Protein AF-A0A6A2ZAG0-F1 (afdb_monomer_lite)

Foldseek 3Di:
DPPPVVVVVVVVVVVVVVVVVPPPPPVVVVVVVVVVVVVVVVVVVVVVVVVVVPPPDDDDPPVPPQDWDWDAALQARDIDIDRPVVQVVCCVQQVNGGHDPVLVVQLVVQCVVPDSVCSPVSNVVSSVVNVVCVVACVVPVPVNVVVVVVVVVVVVVVVVVVVCVVVVPDPDPDDDPDPDDDPPPDDDD

Secondary structure (DSSP, 8-state):
--SSSSSTTTHHHHHHHHHHS-----HHHHHHHHHHHHHHHHHHHHHHHHHHTTTT-----------EEEEE-TTT--EEEEEHHHHHHHHHHTTT----HHHHHHHHHHTTTS-GGGHHHHHHHHHHHHHHHIIIIIT-HHHHHHHHHHHHHHHHHHHHHHHHTT--S--------------------

Radius of gyration: 33.91 Å; chains: 1; bounding box: 85×48×89 Å

pLDDT: mean 77.3, std 20.2, range [37.62, 98.06]

Structure (mmCIF, N/CA/C/O backbone):
data_AF-A0A6A2ZAG0-F1
#
_entry.id   AF-A0A6A2ZAG0-F1
#
loop_
_atom_site.group_PDB
_atom_site.id
_atom_site.type_symbol
_atom_site.label_atom_id
_atom_site.label_alt_id
_atom_site.label_comp_id
_atom_site.label_asym_id
_atom_site.label_entity_id
_atom_site.label_seq_id
_atom_site.pdbx_PDB_ins_code
_atom_site.Cartn_x
_atom_site.Cartn_y
_atom_site.Cartn_z
_atom_site.occupancy
_atom_site.B_iso_or_equiv
_atom_site.auth_seq_id
_atom_site.auth_comp_id
_atom_site.auth_asym_id
_atom_site.auth_atom_id
_atom_site.pdbx_PDB_model_num
ATOM 1 N N . MET A 1 1 ? -66.196 8.139 -6.241 1.00 48.41 1 MET A N 1
ATOM 2 C CA . MET A 1 1 ? -65.329 9.344 -6.284 1.00 48.41 1 MET A CA 1
ATOM 3 C C . MET A 1 1 ? -64.198 9.270 -5.245 1.00 48.41 1 MET A C 1
ATOM 5 O O . MET A 1 1 ? -64.143 10.090 -4.341 1.00 48.41 1 MET A O 1
ATOM 9 N N . LYS A 1 2 ? -63.284 8.291 -5.351 1.00 43.84 2 LYS A N 1
ATOM 10 C CA . LYS A 1 2 ? -62.068 8.217 -4.504 1.00 43.84 2 LYS A CA 1
ATOM 11 C C . LYS A 1 2 ? -60.781 7.877 -5.278 1.00 43.84 2 LYS A C 1
ATOM 13 O O . LYS A 1 2 ? -59.758 7.624 -4.662 1.00 43.84 2 LYS A O 1
ATOM 18 N N . CYS A 1 3 ? -60.797 7.945 -6.612 1.00 38.25 3 CYS A N 1
ATOM 19 C CA . CYS A 1 3 ? -59.591 7.746 -7.432 1.00 38.25 3 CYS A CA 1
ATOM 20 C C . CYS A 1 3 ? -59.000 9.041 -8.009 1.00 38.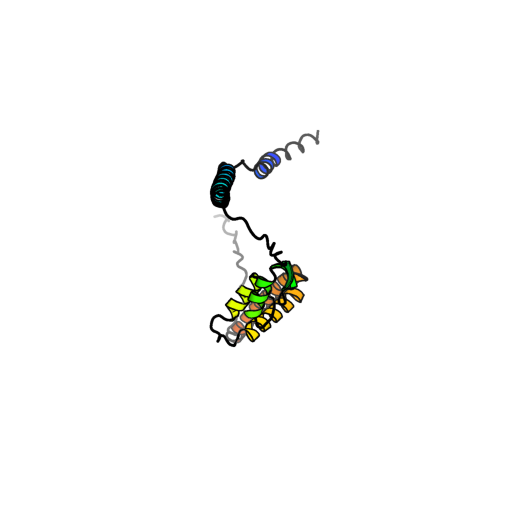25 3 CYS A C 1
ATOM 22 O O . CYS A 1 3 ? -57.896 9.004 -8.534 1.00 38.25 3 CYS A O 1
ATOM 24 N N . LEU A 1 4 ? -59.671 10.194 -7.874 1.00 37.69 4 LEU A N 1
ATOM 25 C CA . LEU A 1 4 ? -59.183 11.447 -8.472 1.00 37.69 4 LEU A CA 1
ATOM 26 C C . LEU A 1 4 ? -58.317 12.317 -7.543 1.00 37.69 4 LEU A C 1
ATOM 28 O O . LEU A 1 4 ? -57.728 13.285 -8.006 1.00 37.69 4 LEU A O 1
ATOM 32 N N . LEU A 1 5 ? -58.191 11.976 -6.254 1.00 45.25 5 LEU A N 1
ATOM 33 C CA . LEU A 1 5 ? -57.341 12.724 -5.310 1.00 45.25 5 LEU A CA 1
ATOM 34 C C . LEU A 1 5 ? -55.962 12.091 -5.068 1.00 45.25 5 LEU A C 1
ATOM 36 O O . LEU A 1 5 ? -55.081 12.760 -4.541 1.00 45.25 5 LEU A O 1
ATOM 40 N N . LEU A 1 6 ? -55.727 10.853 -5.513 1.00 45.28 6 LEU A N 1
ATOM 41 C CA . LEU A 1 6 ? -54.399 10.225 -5.437 1.00 45.28 6 LEU A CA 1
ATOM 42 C C . LEU A 1 6 ? -53.511 10.528 -6.652 1.00 45.28 6 LEU A C 1
ATOM 44 O O . LEU A 1 6 ? -52.295 10.400 -6.562 1.00 45.28 6 LEU A O 1
ATOM 48 N N . MET A 1 7 ? -54.081 11.006 -7.763 1.00 42.75 7 MET A N 1
ATOM 49 C CA . MET A 1 7 ? -53.290 11.379 -8.946 1.00 42.75 7 MET A CA 1
ATOM 50 C C . MET A 1 7 ? -52.721 12.808 -8.873 1.00 42.75 7 MET A C 1
ATOM 52 O O . MET A 1 7 ? -51.767 13.118 -9.580 1.00 42.75 7 MET A O 1
ATOM 56 N N . ASN A 1 8 ? -53.228 13.657 -7.969 1.00 44.69 8 ASN A N 1
ATOM 57 C CA . ASN A 1 8 ? -52.740 15.033 -7.794 1.00 44.69 8 ASN A CA 1
ATOM 58 C C . ASN A 1 8 ? -51.630 15.183 -6.737 1.00 44.69 8 ASN A C 1
ATOM 60 O O . ASN A 1 8 ? -50.991 16.229 -6.683 1.00 44.69 8 ASN A O 1
ATOM 64 N N . ALA A 1 9 ? -51.337 14.146 -5.942 1.00 48.69 9 ALA A N 1
ATOM 65 C CA . ALA A 1 9 ? -50.222 14.161 -4.985 1.00 48.69 9 ALA A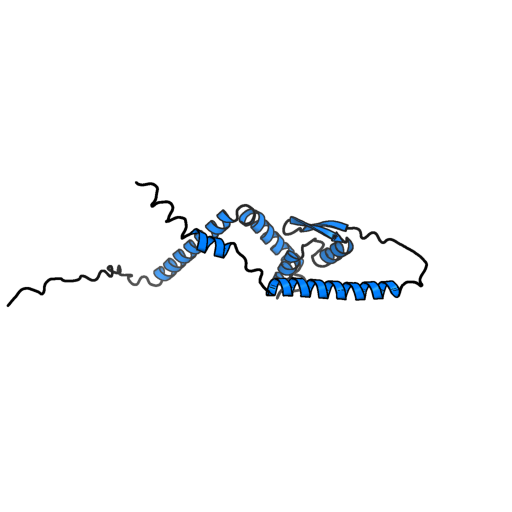 CA 1
ATOM 66 C C . ALA A 1 9 ? -48.900 13.627 -5.574 1.00 48.69 9 ALA A C 1
ATOM 68 O O . ALA A 1 9 ? -47.828 13.923 -5.056 1.00 48.69 9 ALA A O 1
ATOM 69 N N . ILE A 1 10 ? -48.951 12.887 -6.688 1.00 51.28 10 ILE A N 1
ATOM 70 C CA . ILE A 1 10 ? -47.751 12.362 -7.368 1.00 51.28 10 ILE A CA 1
ATOM 71 C C . ILE A 1 10 ? -47.142 13.422 -8.306 1.00 51.28 10 ILE A C 1
ATOM 73 O O . ILE A 1 10 ? -45.930 13.456 -8.521 1.00 51.28 10 ILE A O 1
ATOM 77 N N . ASN A 1 11 ? -47.958 14.353 -8.810 1.00 48.47 11 ASN A N 1
ATOM 78 C CA . ASN A 1 11 ? -47.533 15.313 -9.833 1.00 48.47 11 ASN A CA 1
ATOM 79 C C . ASN A 1 11 ? -46.799 16.556 -9.280 1.00 48.47 11 ASN A C 1
ATOM 81 O O . ASN A 1 11 ? -46.170 17.294 -10.033 1.00 48.47 11 ASN A O 1
ATOM 85 N N . ILE A 1 12 ? -46.815 16.776 -7.959 1.00 52.69 12 ILE A N 1
ATOM 86 C CA . ILE A 1 12 ? -46.010 17.831 -7.312 1.00 52.69 12 ILE A CA 1
ATOM 87 C C . ILE A 1 12 ? -44.589 17.329 -6.994 1.00 52.69 12 ILE A C 1
ATOM 89 O O . ILE A 1 12 ? -43.642 18.110 -7.027 1.00 52.69 12 ILE A O 1
ATOM 93 N N . GLY A 1 13 ? -44.403 16.022 -6.779 1.00 50.41 13 GLY A N 1
ATOM 94 C CA . GLY A 1 13 ? -43.083 15.430 -6.526 1.00 50.41 13 GLY A CA 1
ATOM 95 C C . GLY A 1 13 ? -42.232 15.243 -7.785 1.00 50.41 13 GLY A C 1
ATOM 96 O O . GLY A 1 13 ? -41.009 15.349 -7.724 1.00 50.41 13 GLY A O 1
ATOM 97 N N . PHE A 1 14 ? -42.855 15.020 -8.946 1.00 50.53 14 PHE A N 1
ATOM 98 C CA . PHE A 1 14 ? -42.112 14.767 -10.185 1.00 50.53 14 PHE A CA 1
ATOM 99 C C . PHE A 1 14 ? -41.486 16.019 -10.795 1.00 50.53 14 PHE A C 1
ATOM 101 O O . PHE A 1 14 ? -40.439 15.917 -11.424 1.00 50.53 14 PHE A O 1
ATOM 108 N N . LYS A 1 15 ? -42.050 17.213 -10.577 1.00 48.75 15 LYS A N 1
ATOM 109 C CA . LYS A 1 15 ? -41.441 18.451 -11.088 1.00 48.75 15 LYS A CA 1
ATOM 110 C C . LYS A 1 15 ? -40.157 18.811 -10.331 1.00 48.75 15 LYS A C 1
ATOM 112 O O . LYS A 1 15 ? -39.214 19.315 -10.934 1.00 48.75 15 LYS A O 1
ATOM 117 N N . THR A 1 16 ? -40.087 18.467 -9.045 1.00 50.28 16 THR A N 1
ATOM 118 C CA . THR A 1 16 ? -38.874 18.619 -8.229 1.00 50.28 16 THR A CA 1
ATOM 119 C C . THR A 1 16 ? -37.874 17.490 -8.492 1.00 50.28 16 THR A C 1
ATOM 121 O O . THR A 1 16 ? -36.677 17.749 -8.510 1.00 50.28 16 THR A O 1
ATOM 124 N N . LEU A 1 17 ? -38.329 16.264 -8.788 1.00 47.25 17 LEU A N 1
ATOM 125 C CA . LEU A 1 17 ? -37.437 15.141 -9.116 1.00 47.25 17 LEU A CA 1
ATOM 126 C C . LEU A 1 17 ? -36.867 15.218 -10.547 1.00 47.25 17 LEU A C 1
ATOM 128 O O . LEU A 1 17 ? -35.698 14.908 -10.753 1.00 47.25 17 LEU A O 1
ATOM 132 N N . ILE A 1 18 ? -37.633 15.712 -11.526 1.00 44.50 18 ILE A N 1
ATOM 133 C CA . ILE A 1 18 ? -37.134 15.983 -12.888 1.00 44.50 18 ILE A CA 1
ATOM 134 C C . ILE A 1 18 ? -36.138 17.157 -12.890 1.00 44.50 18 ILE A C 1
ATOM 136 O O . ILE A 1 18 ? -35.266 17.206 -13.753 1.00 44.50 18 ILE A O 1
ATOM 140 N N . CYS A 1 19 ? -36.185 18.050 -11.892 1.00 42.25 19 CYS A N 1
ATOM 141 C CA . CYS A 1 19 ? -35.165 19.087 -11.703 1.00 42.25 19 CYS A CA 1
ATOM 142 C C . CYS A 1 19 ? -33.811 18.510 -11.234 1.00 42.25 19 CYS A C 1
ATOM 144 O O . CYS A 1 19 ? -32.768 19.075 -11.541 1.00 42.25 19 CYS A O 1
ATOM 146 N N . VAL A 1 20 ? -33.796 17.352 -10.558 1.00 44.78 20 VAL A N 1
ATOM 147 C CA . VAL A 1 20 ? -32.548 16.677 -10.137 1.00 44.78 20 VAL A CA 1
ATOM 148 C C . VAL A 1 20 ? -31.985 15.766 -11.241 1.00 44.78 20 VAL A C 1
ATOM 150 O O . VAL A 1 20 ? -30.795 15.469 -11.244 1.00 44.78 20 VAL A O 1
ATOM 153 N N . ILE A 1 21 ? -32.807 15.368 -12.222 1.00 47.12 21 ILE A N 1
ATOM 154 C CA . ILE A 1 21 ? -32.398 14.541 -13.380 1.00 47.12 21 ILE A CA 1
ATOM 155 C C . ILE A 1 21 ? -32.526 15.313 -14.707 1.00 47.12 21 ILE A C 1
ATOM 157 O O . ILE A 1 21 ? -32.640 14.739 -15.784 1.00 47.12 21 ILE A O 1
ATOM 161 N N . SER A 1 22 ? -32.472 16.640 -14.648 1.00 46.62 22 SER A N 1
ATOM 162 C CA . SER A 1 22 ? -32.106 17.469 -15.792 1.00 46.62 22 SER A CA 1
ATOM 163 C C . SER A 1 22 ? -30.845 18.207 -15.394 1.00 46.62 22 SER A C 1
ATOM 165 O O . SER A 1 22 ? -30.910 19.335 -14.918 1.00 46.62 22 SER A O 1
ATOM 167 N N . TYR A 1 23 ? -29.692 17.547 -15.556 1.00 42.53 23 TYR A N 1
ATOM 168 C CA . TYR A 1 23 ? -28.416 18.255 -15.604 1.00 42.53 23 TYR A CA 1
ATOM 169 C C . TYR A 1 23 ? -28.595 19.396 -16.612 1.00 42.53 23 TYR A C 1
ATOM 171 O O . TYR A 1 23 ? -28.803 19.111 -17.799 1.00 42.53 23 TYR A O 1
ATOM 179 N N . PRO A 1 24 ? -28.551 20.678 -16.205 1.00 49.78 24 PRO A N 1
ATOM 180 C CA . PRO A 1 24 ? -28.378 21.719 -17.194 1.00 49.78 24 PRO A CA 1
ATOM 181 C C . PRO A 1 24 ? -27.054 21.373 -17.865 1.00 49.78 24 PRO A C 1
ATOM 183 O O . PRO A 1 24 ? -26.062 21.163 -17.167 1.00 49.78 24 PRO A O 1
ATOM 186 N N . GLN A 1 25 ? -27.032 21.225 -19.193 1.00 56.97 25 GLN A N 1
ATOM 187 C CA . GLN A 1 25 ? -25.767 21.129 -19.914 1.00 56.97 25 GLN A CA 1
ATOM 188 C C . GLN A 1 25 ? -24.998 22.413 -19.624 1.00 56.97 25 GLN A C 1
ATOM 190 O O . GLN A 1 25 ? -25.209 23.446 -20.268 1.00 56.97 25 GLN A O 1
ATOM 195 N N . ASN A 1 26 ? -24.178 22.348 -18.577 1.00 60.56 26 ASN A N 1
ATOM 196 C CA . ASN A 1 26 ? -23.517 23.496 -18.018 1.00 60.56 26 ASN A CA 1
ATOM 197 C C . ASN A 1 26 ? -22.580 24.011 -19.109 1.00 60.56 26 ASN A C 1
ATOM 199 O O . ASN A 1 26 ? -21.851 23.243 -19.745 1.00 60.56 26 ASN A O 1
ATOM 203 N N . ASN A 1 27 ? -22.638 25.312 -19.373 1.00 63.50 27 ASN A N 1
ATOM 204 C CA . ASN A 1 27 ? -21.766 25.957 -20.344 1.00 63.50 27 ASN A CA 1
ATOM 205 C C . ASN A 1 27 ? -20.286 25.655 -20.028 1.00 63.50 27 ASN A C 1
ATOM 207 O O . ASN A 1 27 ? -19.466 25.544 -20.939 1.00 63.50 27 ASN A O 1
ATOM 211 N N . ASP A 1 28 ? -19.982 25.405 -18.753 1.00 70.81 28 ASP A N 1
ATOM 212 C CA . ASP A 1 28 ? -18.674 24.979 -18.262 1.00 70.81 28 ASP A CA 1
ATOM 213 C C . ASP A 1 28 ? -18.245 23.597 -18.776 1.00 70.81 28 ASP A C 1
ATOM 215 O O . ASP A 1 28 ? -17.086 23.430 -19.136 1.00 70.81 28 ASP A O 1
ATOM 219 N N . GLU A 1 29 ? -19.149 22.622 -18.935 1.00 71.75 29 GLU A N 1
ATOM 220 C CA . GLU A 1 29 ? -18.785 21.329 -19.536 1.00 71.75 29 GLU A CA 1
ATOM 221 C C . GLU A 1 29 ? -18.470 21.452 -21.027 1.00 71.75 29 GLU A C 1
ATOM 223 O O . GLU A 1 29 ? -17.568 20.789 -21.539 1.00 71.75 29 GLU A O 1
ATOM 228 N N . ARG A 1 30 ? -19.216 22.296 -21.754 1.00 72.56 30 ARG A N 1
ATOM 229 C CA . ARG A 1 30 ? -18.915 22.576 -23.168 1.00 72.56 30 ARG A CA 1
ATOM 230 C C . ARG A 1 30 ? -17.588 23.309 -23.310 1.00 72.56 30 ARG A C 1
ATOM 232 O O . ARG A 1 30 ? -16.824 22.992 -24.218 1.00 72.56 30 ARG A O 1
ATOM 239 N N . ARG A 1 31 ? -17.296 24.240 -22.399 1.00 79.50 31 ARG A N 1
ATOM 240 C CA . ARG A 1 31 ? -15.998 24.914 -22.310 1.00 79.50 31 ARG A CA 1
ATOM 241 C C . ARG A 1 31 ? -14.876 23.929 -22.010 1.00 79.50 31 ARG A C 1
ATOM 243 O O . ARG A 1 31 ? -13.884 23.950 -22.723 1.00 79.50 31 ARG A O 1
ATOM 250 N N . LEU A 1 32 ? -15.058 23.023 -21.051 1.00 83.88 32 LEU A N 1
ATOM 251 C CA . LEU A 1 32 ? -14.088 21.973 -20.734 1.00 83.88 32 LEU A CA 1
ATOM 252 C C . LEU A 1 32 ? -13.850 21.046 -21.930 1.00 83.88 32 LEU A C 1
ATOM 254 O O . LEU A 1 32 ? -12.704 20.852 -22.319 1.00 83.88 32 LEU A O 1
ATOM 258 N N . ARG A 1 33 ? -14.909 20.546 -22.583 1.00 82.31 33 ARG A N 1
ATOM 259 C CA . ARG A 1 33 ? -14.785 19.728 -23.805 1.00 82.31 33 ARG A CA 1
ATOM 260 C C . ARG A 1 33 ? -14.035 20.465 -24.918 1.00 82.31 33 ARG A C 1
ATOM 262 O O . ARG A 1 33 ? -13.202 19.863 -25.591 1.00 82.31 33 ARG A O 1
ATOM 269 N N . LYS A 1 34 ? -14.294 21.765 -25.085 1.00 87.56 34 LYS A N 1
ATOM 270 C CA . LYS A 1 34 ? -13.603 22.604 -26.070 1.00 87.56 34 LYS A CA 1
ATOM 271 C C . LYS A 1 34 ? -12.124 22.793 -25.728 1.00 87.56 34 LYS A C 1
ATOM 273 O O . LYS A 1 34 ? -11.290 22.552 -26.587 1.00 87.56 34 LYS A O 1
ATOM 278 N N . VAL A 1 35 ? -11.800 23.129 -24.479 1.00 92.06 35 VAL A N 1
ATOM 279 C CA . VAL A 1 35 ? -10.411 23.277 -24.009 1.00 92.06 35 VAL A CA 1
ATOM 280 C C . VAL A 1 35 ? -9.638 21.970 -24.170 1.00 92.06 35 VAL A C 1
ATOM 282 O O . VAL A 1 35 ? -8.527 21.984 -24.686 1.00 92.06 35 VAL A O 1
ATOM 285 N N . VAL A 1 36 ? -10.237 20.832 -23.808 1.00 88.81 36 VAL A N 1
ATOM 286 C CA . VAL A 1 36 ? -9.623 19.512 -24.011 1.00 88.81 36 VAL A CA 1
ATOM 287 C C . VAL A 1 36 ? -9.353 19.273 -25.498 1.00 88.81 36 VAL A C 1
ATOM 289 O O . VAL A 1 36 ? -8.236 18.922 -25.861 1.00 88.81 36 VAL A O 1
ATOM 292 N N . SER A 1 37 ? -10.331 19.524 -26.374 1.00 94.31 37 SER A N 1
ATOM 293 C CA . SER A 1 37 ? -10.149 19.375 -27.824 1.00 94.31 37 SER A CA 1
ATOM 294 C C . SER A 1 37 ? -9.065 20.302 -28.394 1.00 94.31 37 SER A C 1
ATOM 296 O O . SER A 1 37 ? -8.292 19.884 -29.256 1.00 94.31 37 SER A O 1
ATOM 298 N N . ASP A 1 38 ? -8.976 21.540 -27.904 1.00 92.56 38 ASP A N 1
ATOM 299 C CA . ASP A 1 38 ? -7.976 22.522 -28.327 1.00 92.56 38 ASP A CA 1
ATOM 300 C C . ASP A 1 38 ? -6.561 22.107 -27.897 1.00 92.56 38 ASP A C 1
ATOM 302 O O . ASP A 1 38 ? -5.644 22.148 -28.716 1.00 92.56 38 ASP A O 1
ATOM 306 N N . VAL A 1 39 ? -6.399 21.613 -26.664 1.00 94.69 39 VAL A N 1
ATOM 307 C CA . VAL A 1 39 ? -5.124 21.080 -26.157 1.00 94.69 39 VAL A CA 1
ATOM 308 C C . VAL A 1 39 ? -4.698 19.836 -26.937 1.00 94.69 39 VAL A C 1
ATOM 310 O O . VAL A 1 39 ? -3.553 19.759 -27.373 1.00 94.69 39 VAL A O 1
ATOM 313 N N . TYR A 1 40 ? -5.611 18.891 -27.183 1.00 92.88 40 TYR A N 1
ATOM 314 C CA . TYR A 1 40 ? -5.309 17.692 -27.976 1.00 92.88 40 TYR A CA 1
ATOM 315 C C . TYR A 1 40 ? -4.867 18.035 -29.402 1.00 92.88 40 TYR A C 1
ATOM 317 O O . TYR A 1 40 ? -3.917 17.447 -29.915 1.00 92.88 40 TYR A O 1
ATOM 325 N N . ARG A 1 41 ? -5.530 19.007 -30.038 1.00 93.31 41 ARG A N 1
ATOM 326 C CA . ARG A 1 41 ? -5.167 19.462 -31.383 1.00 93.31 41 ARG A CA 1
ATOM 327 C C . ARG A 1 41 ? -3.801 20.141 -31.407 1.00 93.31 41 ARG A C 1
ATOM 329 O O . ARG A 1 41 ? -3.059 19.953 -32.363 1.00 93.31 41 ARG A O 1
ATOM 336 N N . GLU A 1 42 ? -3.469 20.915 -30.380 1.00 90.06 42 GLU A N 1
ATOM 337 C CA . GLU A 1 42 ? -2.162 21.567 -30.282 1.00 90.06 42 GLU A CA 1
ATOM 338 C C . GLU A 1 42 ? -1.037 20.550 -30.049 1.00 90.06 42 GLU A C 1
ATOM 340 O O . GLU A 1 42 ? -0.016 20.600 -30.727 1.00 90.06 42 GLU A O 1
ATOM 345 N N . ILE A 1 43 ? -1.265 19.556 -29.183 1.00 91.06 43 ILE A N 1
ATOM 346 C CA . ILE A 1 43 ? -0.351 18.420 -28.988 1.00 91.06 43 ILE A CA 1
ATOM 347 C C . ILE A 1 43 ? -0.122 17.671 -30.309 1.00 91.06 43 ILE A C 1
ATOM 349 O O . ILE A 1 43 ? 1.023 17.376 -30.647 1.00 91.06 43 ILE A O 1
ATOM 353 N N . GLY A 1 44 ? -1.184 17.425 -31.087 1.00 89.62 44 GLY A N 1
ATOM 354 C CA . GLY A 1 44 ? -1.087 16.793 -32.407 1.00 89.62 44 GLY A CA 1
ATOM 355 C C . GLY A 1 44 ? -0.147 17.537 -33.360 1.00 89.62 44 GLY A C 1
ATOM 356 O O . GLY A 1 44 ? 0.716 16.916 -33.970 1.00 89.62 44 GLY A O 1
ATOM 357 N N . LYS A 1 45 ? -0.210 18.875 -33.406 1.00 87.00 45 LYS A N 1
ATOM 358 C CA . LYS A 1 45 ? 0.685 19.685 -34.255 1.00 87.00 45 LYS A CA 1
ATOM 359 C C . LYS A 1 45 ? 2.157 19.545 -33.874 1.00 87.00 45 LYS A C 1
ATOM 361 O O . LYS A 1 45 ? 3.009 19.510 -34.761 1.00 87.00 45 LYS A O 1
ATOM 366 N N . TYR A 1 46 ? 2.472 19.480 -32.578 1.00 80.56 46 TYR A N 1
ATOM 367 C CA . TYR A 1 46 ? 3.852 19.272 -32.129 1.00 80.56 46 TYR A CA 1
ATOM 368 C C . TYR A 1 46 ? 4.376 17.893 -32.544 1.00 80.56 46 TYR A C 1
ATOM 370 O O . TYR A 1 46 ? 5.527 17.781 -32.964 1.00 80.56 46 TYR A O 1
ATOM 378 N N . ILE A 1 47 ? 3.524 16.867 -32.487 1.00 82.62 47 ILE A N 1
ATOM 379 C CA . ILE A 1 47 ? 3.857 15.506 -32.923 1.00 82.62 47 ILE A CA 1
ATOM 380 C C . ILE A 1 47 ? 4.062 15.461 -34.446 1.00 82.62 47 ILE A C 1
ATOM 382 O O . ILE A 1 47 ? 5.080 14.949 -34.908 1.00 82.62 47 ILE A O 1
ATOM 386 N N . ASP A 1 48 ? 3.168 16.072 -35.224 1.00 76.94 48 ASP A N 1
ATOM 387 C CA . ASP A 1 48 ? 3.269 16.125 -36.689 1.00 76.94 48 ASP A CA 1
ATOM 388 C C . ASP A 1 48 ? 4.521 16.891 -37.158 1.00 76.94 48 ASP A C 1
ATOM 390 O O . ASP A 1 48 ? 5.191 16.488 -38.110 1.00 76.94 48 ASP A O 1
ATOM 394 N N . THR A 1 49 ? 4.891 17.965 -36.450 1.00 74.50 49 THR A N 1
ATOM 395 C CA . THR A 1 49 ? 6.114 18.746 -36.724 1.00 74.50 49 THR A CA 1
ATOM 396 C C . THR A 1 49 ? 7.382 17.946 -36.400 1.00 74.50 49 THR A C 1
ATOM 398 O O . THR A 1 49 ? 8.369 18.003 -37.141 1.00 74.50 49 THR A O 1
ATOM 401 N N . ALA A 1 50 ? 7.360 17.154 -35.323 1.00 70.69 50 ALA A N 1
ATOM 402 C CA . ALA A 1 50 ? 8.456 16.248 -34.983 1.00 70.69 50 ALA A CA 1
ATOM 403 C C . ALA A 1 50 ? 8.621 15.123 -36.026 1.00 70.69 50 ALA A C 1
ATOM 405 O O . ALA A 1 50 ? 9.750 14.752 -36.345 1.00 70.69 50 ALA A O 1
ATOM 406 N N . LEU A 1 51 ? 7.521 14.639 -36.616 1.00 63.97 51 LEU A N 1
ATOM 407 C CA . LEU A 1 51 ? 7.521 13.603 -37.660 1.00 63.97 51 LEU A CA 1
ATOM 408 C C . LEU A 1 51 ? 7.941 14.116 -39.048 1.00 63.97 51 LEU A C 1
ATOM 410 O O . LEU A 1 51 ? 8.503 13.364 -39.838 1.00 63.97 51 LEU A O 1
ATOM 414 N N . GLN A 1 52 ? 7.727 15.395 -39.366 1.00 61.19 52 GLN A N 1
ATOM 415 C CA . GLN A 1 52 ? 8.233 15.986 -40.617 1.00 61.19 52 GLN A CA 1
ATOM 416 C C . GLN A 1 52 ? 9.739 16.287 -40.571 1.00 61.19 52 GLN A C 1
ATOM 418 O O . GLN A 1 52 ? 10.374 16.419 -41.616 1.00 61.19 52 GLN A O 1
ATOM 423 N N . SER A 1 53 ? 10.332 16.329 -39.376 1.00 58.16 53 SER A N 1
ATOM 424 C CA . SER A 1 53 ? 11.768 16.570 -39.183 1.00 58.16 53 SER A CA 1
ATOM 425 C C . SER A 1 53 ? 12.635 15.308 -39.358 1.00 58.16 53 SER A C 1
ATOM 427 O O . SER A 1 53 ? 13.859 15.410 -39.348 1.00 58.16 53 SER A O 1
ATOM 429 N N . SER A 1 54 ? 12.034 14.122 -39.535 1.00 58.25 54 SER A N 1
ATOM 430 C CA . SER A 1 54 ? 12.729 12.822 -39.580 1.00 58.25 54 SER A CA 1
ATOM 431 C C . SER A 1 54 ? 12.807 12.155 -40.966 1.00 58.25 54 SER A C 1
ATOM 433 O O . SER A 1 54 ? 13.259 11.017 -41.067 1.00 58.25 54 SER A O 1
ATOM 435 N N . SER A 1 55 ? 12.459 12.838 -42.067 1.00 56.84 55 SER A N 1
ATOM 436 C CA . SER A 1 55 ? 12.543 12.268 -43.436 1.00 56.84 55 SER A CA 1
ATOM 437 C C . SER A 1 55 ? 13.961 12.112 -44.023 1.00 56.84 55 SER A C 1
ATOM 439 O O . SER A 1 55 ? 14.101 11.856 -45.216 1.00 56.84 55 SER A O 1
ATOM 441 N N . SER A 1 56 ? 15.019 12.187 -43.210 1.00 53.53 56 SER A N 1
ATOM 442 C CA . SER A 1 56 ? 16.397 11.950 -43.666 1.00 53.53 56 SER A CA 1
ATOM 443 C C . SER A 1 56 ? 17.238 11.172 -42.653 1.00 53.53 56 SER A C 1
ATOM 445 O O . SER A 1 56 ? 18.318 11.619 -42.292 1.00 53.53 56 SER A O 1
ATOM 447 N N . THR A 1 57 ? 16.795 9.989 -42.232 1.00 37.62 57 THR A N 1
ATOM 448 C CA . THR A 1 57 ? 17.715 8.936 -41.765 1.00 37.62 57 THR A CA 1
ATOM 449 C C . THR A 1 57 ? 17.140 7.566 -42.088 1.00 37.62 57 THR A C 1
ATOM 451 O O . THR A 1 57 ? 16.239 7.067 -41.423 1.00 37.62 57 THR A O 1
ATOM 454 N N . SER A 1 58 ? 17.687 6.973 -43.148 1.00 57.91 58 SER A N 1
ATOM 455 C CA . SER A 1 58 ? 17.691 5.530 -43.358 1.00 57.91 58 SER A CA 1
ATOM 456 C C . SER A 1 58 ? 18.570 4.858 -42.294 1.00 57.91 58 SER A C 1
ATOM 458 O O . SER A 1 58 ? 19.512 5.473 -41.803 1.00 57.91 58 SER A O 1
ATOM 460 N N . THR A 1 59 ? 18.277 3.580 -42.055 1.00 43.38 59 THR A N 1
ATOM 461 C CA . THR A 1 59 ? 19.001 2.548 -41.294 1.00 43.38 59 THR A CA 1
ATOM 462 C C . THR A 1 59 ? 18.623 2.311 -39.824 1.00 43.38 59 THR A C 1
ATOM 464 O O . THR A 1 59 ? 19.028 3.035 -38.923 1.00 43.38 59 THR A O 1
ATOM 467 N N . VAL A 1 60 ? 17.983 1.142 -39.674 1.00 43.66 60 VAL A N 1
ATOM 468 C CA . VAL A 1 60 ? 17.867 0.211 -38.538 1.00 43.66 60 VAL A CA 1
ATOM 469 C C . VAL A 1 60 ? 16.693 0.430 -37.582 1.00 43.66 60 VAL A C 1
ATOM 471 O O . VAL A 1 60 ? 16.797 1.041 -36.526 1.00 43.66 60 VAL A O 1
ATOM 474 N N . LEU A 1 61 ? 15.567 -0.173 -37.971 1.00 54.22 61 LEU A N 1
ATOM 475 C CA . LEU A 1 61 ? 14.536 -0.649 -37.059 1.00 54.22 61 LEU A CA 1
ATOM 476 C C . LEU A 1 61 ? 15.121 -1.826 -36.259 1.00 54.22 61 LEU A C 1
ATOM 478 O O . LEU A 1 61 ? 15.038 -2.970 -36.694 1.00 54.22 61 LEU A O 1
ATOM 482 N N . GLU A 1 62 ? 15.746 -1.544 -35.119 1.00 53.28 62 GLU A N 1
ATOM 483 C CA . GLU A 1 62 ? 15.619 -2.447 -33.974 1.00 53.28 62 GLU A CA 1
ATOM 484 C C . GLU A 1 62 ? 14.314 -2.006 -33.306 1.00 53.28 62 GLU A C 1
ATOM 486 O O . GLU A 1 62 ? 14.244 -0.969 -32.642 1.00 53.28 62 GLU A O 1
ATOM 491 N N . GLU A 1 63 ? 13.233 -2.725 -33.592 1.00 51.59 63 GLU A N 1
ATOM 492 C CA . GLU A 1 63 ? 12.039 -2.673 -32.761 1.00 51.59 63 GLU A CA 1
ATOM 493 C C . GLU A 1 63 ? 12.455 -3.224 -31.393 1.00 51.59 63 GLU A C 1
ATOM 495 O O . GLU A 1 63 ? 12.410 -4.430 -31.165 1.00 51.59 63 GLU A O 1
ATOM 500 N N . ASP A 1 64 ? 12.924 -2.354 -30.494 1.00 60.38 64 ASP A N 1
ATOM 501 C CA . ASP A 1 64 ? 13.026 -2.680 -29.074 1.00 60.38 64 ASP A CA 1
ATOM 502 C C . ASP A 1 64 ? 11.591 -2.923 -28.589 1.00 60.38 64 ASP A C 1
ATOM 504 O O . ASP A 1 64 ? 10.867 -2.011 -28.176 1.00 60.38 64 ASP A O 1
ATOM 508 N N . GLU A 1 65 ? 11.139 -4.167 -28.728 1.00 70.19 65 GLU A N 1
ATOM 509 C CA . GLU A 1 65 ? 9.899 -4.663 -28.164 1.00 70.19 65 GLU A CA 1
ATOM 510 C C . GLU A 1 65 ? 9.957 -4.365 -26.662 1.00 70.19 65 GLU A C 1
ATOM 512 O O . GLU A 1 65 ? 10.704 -4.991 -25.907 1.00 70.19 65 GLU A O 1
ATOM 517 N N . VAL A 1 66 ? 9.224 -3.338 -26.218 1.00 80.25 66 VAL A N 1
ATOM 518 C CA . VAL A 1 66 ? 9.170 -2.968 -24.804 1.00 80.25 66 VAL A CA 1
ATOM 519 C C . VAL A 1 66 ? 8.550 -4.145 -24.065 1.00 80.25 66 VAL A C 1
ATOM 521 O O . VAL A 1 66 ? 7.333 -4.316 -24.054 1.00 80.25 66 VAL A O 1
ATOM 524 N N . VAL A 1 67 ? 9.399 -4.978 -23.462 1.00 87.75 67 VAL A N 1
ATOM 525 C CA . VAL A 1 67 ? 8.968 -6.180 -22.750 1.00 87.75 67 VAL A CA 1
ATOM 526 C C . VAL A 1 67 ? 8.167 -5.754 -21.525 1.00 87.75 67 VAL A C 1
ATOM 528 O O . VAL A 1 67 ? 8.719 -5.373 -20.485 1.00 87.75 67 VAL A O 1
ATOM 531 N N . VAL A 1 68 ? 6.847 -5.824 -21.654 1.00 93.31 68 VAL A N 1
ATOM 532 C CA . VAL A 1 68 ? 5.905 -5.605 -20.561 1.00 93.31 68 VAL A CA 1
ATOM 533 C C . VAL A 1 68 ? 5.779 -6.898 -19.759 1.00 93.31 68 VAL A C 1
ATOM 535 O O . VAL A 1 68 ? 5.647 -7.988 -20.315 1.00 93.31 68 VAL A O 1
ATOM 538 N N . LYS A 1 69 ? 5.837 -6.788 -18.432 1.00 92.94 69 LYS A N 1
ATOM 539 C CA . LYS A 1 69 ? 5.651 -7.907 -17.507 1.00 92.94 69 LYS A CA 1
ATOM 540 C C . LYS A 1 69 ? 4.574 -7.556 -16.493 1.00 92.94 69 LYS A C 1
ATOM 542 O O . LYS A 1 69 ? 4.557 -6.449 -15.958 1.00 92.94 69 LYS A O 1
ATOM 547 N N . GLN A 1 70 ? 3.733 -8.534 -16.181 1.00 96.00 70 GLN A N 1
ATOM 548 C CA . GLN A 1 70 ? 2.821 -8.433 -15.053 1.00 96.00 70 GLN A CA 1
ATOM 549 C C . GLN A 1 70 ? 3.611 -8.531 -13.747 1.00 96.00 70 GLN A C 1
ATOM 551 O O . GLN A 1 70 ? 4.407 -9.455 -13.557 1.00 96.00 70 GLN A O 1
ATOM 556 N N . ALA A 1 71 ? 3.378 -7.593 -12.836 1.00 96.12 71 ALA A N 1
ATOM 557 C CA . ALA A 1 71 ? 4.001 -7.565 -11.524 1.00 96.12 71 ALA A CA 1
ATOM 558 C C . ALA A 1 71 ? 2.937 -7.450 -10.425 1.00 96.12 71 ALA A C 1
ATOM 560 O O . ALA A 1 71 ? 2.007 -6.650 -10.514 1.00 96.12 71 ALA A O 1
ATOM 561 N N . GLU A 1 72 ? 3.082 -8.253 -9.372 1.00 97.62 72 GLU A N 1
ATOM 562 C CA . GLU A 1 72 ? 2.197 -8.261 -8.204 1.00 97.62 72 GLU A CA 1
ATOM 563 C C . GLU A 1 72 ? 2.900 -7.604 -7.017 1.00 97.62 72 GLU A C 1
ATOM 565 O O . GLU A 1 72 ? 3.942 -8.085 -6.576 1.00 97.62 72 GLU A O 1
ATOM 570 N N . CYS A 1 73 ? 2.353 -6.494 -6.514 1.00 97.81 73 CYS A N 1
ATOM 571 C CA . CYS A 1 73 ? 2.897 -5.767 -5.366 1.00 97.81 73 CYS A CA 1
ATOM 572 C C . CYS A 1 73 ? 2.990 -6.676 -4.135 1.00 97.81 73 CYS A C 1
ATOM 574 O O . CYS A 1 73 ? 1.970 -7.159 -3.642 1.00 97.81 73 CYS A O 1
ATOM 576 N N . GLU A 1 74 ? 4.193 -6.820 -3.581 1.00 97.50 74 GLU A N 1
ATOM 577 C CA . GLU A 1 74 ? 4.463 -7.713 -2.446 1.00 97.50 74 GLU A CA 1
ATOM 578 C C . GLU A 1 74 ? 3.847 -7.213 -1.126 1.00 97.50 74 GLU A C 1
ATOM 580 O O . GLU A 1 74 ? 3.695 -7.982 -0.180 1.00 97.50 74 GLU A O 1
ATOM 585 N N . CYS A 1 75 ? 3.440 -5.939 -1.052 1.00 97.25 75 CYS A N 1
ATOM 586 C CA . CYS A 1 75 ? 2.719 -5.403 0.104 1.00 97.25 75 CYS A CA 1
ATOM 587 C C . CYS A 1 75 ? 1.217 -5.701 0.036 1.00 97.25 75 CYS A C 1
ATOM 589 O O . CYS A 1 75 ? 0.651 -6.252 0.976 1.00 97.25 75 CYS A O 1
ATOM 591 N N . CYS A 1 76 ? 0.548 -5.299 -1.050 1.00 96.44 76 CYS A N 1
ATOM 592 C CA . CYS A 1 76 ? -0.917 -5.240 -1.101 1.00 96.44 76 CYS A CA 1
ATOM 593 C C . CYS A 1 76 ? -1.577 -6.204 -2.098 1.00 96.44 76 CYS A C 1
ATOM 595 O O . CYS A 1 76 ? -2.806 -6.295 -2.090 1.00 96.44 76 CYS A O 1
ATOM 597 N N . GLY A 1 77 ? -0.801 -6.914 -2.923 1.00 96.06 77 GLY A N 1
ATOM 598 C CA . GLY A 1 77 ? -1.300 -7.871 -3.919 1.00 96.06 77 GLY A CA 1
ATOM 599 C C . GLY A 1 77 ? -1.887 -7.234 -5.183 1.00 96.06 77 GLY A C 1
ATOM 600 O O . GLY A 1 77 ? -2.567 -7.906 -5.955 1.00 96.06 77 GLY A O 1
ATOM 601 N N . LEU A 1 78 ? -1.682 -5.929 -5.403 1.00 95.31 78 LEU A N 1
ATOM 602 C CA . LEU A 1 78 ? -2.118 -5.263 -6.635 1.00 95.31 78 LEU A CA 1
ATOM 603 C C . LEU A 1 78 ? -1.300 -5.774 -7.830 1.00 95.31 78 LEU A C 1
ATOM 605 O O . LEU A 1 78 ? -0.071 -5.733 -7.781 1.00 95.31 78 LEU A O 1
ATOM 609 N N . LYS A 1 79 ? -1.988 -6.231 -8.883 1.00 96.94 79 LYS A N 1
ATOM 610 C CA . LYS A 1 79 ? -1.398 -6.740 -10.129 1.00 96.94 79 LYS A CA 1
ATOM 611 C C . LYS A 1 79 ? -1.553 -5.719 -11.238 1.00 96.94 79 LYS A C 1
ATOM 613 O O . LYS A 1 79 ? -2.672 -5.301 -11.522 1.00 96.94 79 LYS A O 1
ATOM 618 N N . GLU A 1 80 ? -0.444 -5.360 -11.859 1.00 94.62 80 GLU A N 1
ATOM 619 C CA . GLU A 1 80 ? -0.380 -4.346 -12.907 1.00 94.62 80 GLU A CA 1
ATOM 620 C C . GLU A 1 80 ? 0.736 -4.708 -13.898 1.00 94.62 80 GLU A C 1
ATOM 622 O O . GLU A 1 80 ? 1.709 -5.377 -13.539 1.00 94.62 80 GLU A O 1
ATOM 627 N N . ASP A 1 81 ? 0.584 -4.271 -15.145 1.00 96.06 81 ASP A N 1
ATOM 628 C CA . ASP A 1 81 ? 1.536 -4.529 -16.222 1.00 96.06 81 ASP A CA 1
ATOM 629 C C . ASP A 1 81 ? 2.495 -3.347 -16.370 1.00 96.06 81 ASP A C 1
ATOM 631 O O . ASP A 1 81 ? 2.071 -2.201 -16.534 1.00 96.06 81 ASP A O 1
ATOM 635 N N . PHE A 1 82 ? 3.799 -3.622 -16.316 1.00 94.00 82 PHE A N 1
ATOM 636 C CA . PHE A 1 82 ? 4.832 -2.593 -16.386 1.00 94.00 82 PHE A CA 1
ATOM 637 C C . PHE A 1 82 ? 6.007 -3.005 -17.276 1.00 94.00 82 PHE A C 1
ATOM 639 O O . PHE A 1 82 ? 6.328 -4.193 -17.369 1.00 94.00 82 PHE A O 1
ATOM 646 N N . PRO A 1 83 ? 6.712 -2.032 -17.881 1.00 93.81 83 PRO A N 1
ATOM 647 C CA . PRO A 1 83 ? 7.995 -2.280 -18.525 1.00 93.81 83 PRO A CA 1
ATOM 648 C C . PRO A 1 83 ? 8.995 -2.961 -17.573 1.00 93.81 83 PRO A C 1
ATOM 650 O O . PRO A 1 83 ? 9.108 -2.601 -16.394 1.00 93.81 83 PRO A O 1
ATOM 653 N N . ALA A 1 84 ? 9.729 -3.959 -18.071 1.00 93.25 84 ALA A N 1
ATOM 654 C CA . ALA A 1 84 ? 10.650 -4.757 -17.256 1.00 93.25 84 ALA A CA 1
ATOM 655 C C . ALA A 1 84 ? 11.765 -3.923 -16.588 1.00 93.25 84 ALA A C 1
ATOM 657 O O . ALA A 1 84 ? 12.175 -4.221 -15.462 1.00 93.25 84 ALA A O 1
ATOM 658 N N . ASP A 1 85 ? 12.228 -2.865 -17.253 1.00 94.31 85 ASP A N 1
ATOM 659 C CA . ASP A 1 85 ? 13.213 -1.912 -16.735 1.00 94.31 85 ASP A CA 1
ATOM 660 C C . ASP A 1 85 ? 12.662 -1.115 -15.539 1.00 94.31 85 ASP A C 1
ATOM 662 O O . ASP A 1 85 ? 13.359 -0.921 -14.537 1.00 94.31 85 ASP A O 1
ATOM 666 N N . TYR A 1 86 ? 11.393 -0.703 -15.598 1.00 94.94 86 TYR A N 1
ATOM 667 C CA . TYR A 1 86 ? 10.715 -0.032 -14.494 1.00 94.94 86 TYR A CA 1
ATOM 668 C C . TYR A 1 86 ? 10.600 -0.954 -13.279 1.00 94.94 86 TYR A C 1
ATOM 670 O O . TYR A 1 86 ? 10.939 -0.537 -12.167 1.00 94.94 86 TYR A O 1
ATOM 678 N N . ILE A 1 87 ? 10.238 -2.224 -13.492 1.00 95.69 87 ILE A N 1
ATOM 679 C CA . ILE A 1 87 ? 10.188 -3.234 -12.426 1.00 95.69 87 ILE A CA 1
ATOM 680 C C . ILE A 1 87 ? 11.545 -3.374 -11.734 1.00 95.69 87 ILE A C 1
ATOM 682 O O . ILE A 1 87 ? 11.621 -3.320 -10.503 1.00 95.69 87 ILE A O 1
ATOM 686 N N . ALA A 1 88 ? 12.626 -3.491 -12.507 1.00 95.88 88 ALA A N 1
ATOM 687 C CA . ALA A 1 88 ? 13.977 -3.601 -11.964 1.00 95.88 88 ALA A CA 1
ATOM 688 C C . ALA A 1 88 ? 14.387 -2.358 -11.150 1.00 95.88 88 ALA A C 1
ATOM 690 O O . ALA A 1 88 ? 14.905 -2.492 -10.038 1.00 95.88 88 ALA A O 1
ATOM 691 N N . ARG A 1 89 ? 14.101 -1.146 -11.653 1.00 96.31 89 ARG A N 1
ATOM 692 C CA . ARG A 1 89 ? 14.397 0.111 -10.940 1.00 96.31 89 ARG A CA 1
ATOM 693 C C . ARG A 1 89 ? 13.665 0.216 -9.607 1.00 96.31 89 ARG A C 1
ATOM 695 O O . ARG A 1 89 ? 14.258 0.658 -8.624 1.00 96.31 89 ARG A O 1
ATOM 702 N N . VAL A 1 90 ? 12.389 -0.165 -9.568 1.00 96.62 90 VAL A N 1
ATOM 703 C CA . VAL A 1 90 ? 11.596 -0.137 -8.331 1.00 96.62 90 VAL A CA 1
ATOM 704 C C . VAL A 1 90 ? 12.137 -1.158 -7.336 1.00 96.62 90 VAL A C 1
ATOM 706 O O . VAL A 1 90 ? 12.372 -0.790 -6.186 1.00 96.62 90 VAL A O 1
ATOM 709 N N . LYS A 1 91 ? 12.433 -2.389 -7.771 1.00 96.62 91 LYS A N 1
ATOM 710 C CA . LYS A 1 91 ? 13.042 -3.415 -6.909 1.00 96.62 91 LYS A CA 1
ATOM 711 C C . LYS A 1 91 ? 14.367 -2.957 -6.301 1.00 96.62 91 LYS A C 1
ATOM 713 O O . LYS A 1 91 ? 14.580 -3.134 -5.105 1.00 96.62 91 LYS A O 1
ATOM 718 N N . GLY A 1 92 ? 15.220 -2.293 -7.082 1.00 95.94 92 GLY A N 1
ATOM 719 C CA . GLY A 1 92 ? 16.489 -1.741 -6.592 1.00 95.94 92 GLY A CA 1
ATOM 720 C C . GLY A 1 92 ? 16.335 -0.689 -5.485 1.00 95.94 92 GLY A C 1
ATOM 721 O O . GLY A 1 92 ? 17.240 -0.521 -4.675 1.00 95.94 92 GLY A O 1
ATOM 722 N N . ARG A 1 93 ? 15.185 -0.005 -5.408 1.00 94.19 93 ARG A N 1
ATOM 723 C CA . ARG A 1 93 ? 14.894 1.007 -4.376 1.00 94.19 93 ARG A CA 1
ATOM 724 C C . ARG A 1 93 ? 14.254 0.436 -3.110 1.00 94.19 93 ARG A C 1
ATOM 726 O O . ARG A 1 93 ? 14.247 1.127 -2.101 1.00 94.19 93 ARG A O 1
ATOM 733 N N . HIS A 1 94 ? 13.732 -0.790 -3.153 1.00 95.69 94 HIS A N 1
ATOM 734 C CA . HIS A 1 94 ? 12.928 -1.381 -2.077 1.00 95.69 94 HIS A CA 1
ATOM 735 C C . HIS A 1 94 ? 13.451 -2.767 -1.674 1.00 95.69 94 HIS A C 1
ATOM 737 O O . HIS A 1 94 ? 12.690 -3.725 -1.550 1.00 95.69 94 HIS A O 1
ATOM 743 N N . CYS A 1 95 ? 14.771 -2.893 -1.510 1.00 94.31 95 CYS A N 1
ATOM 744 C CA . CYS A 1 95 ? 15.424 -4.127 -1.053 1.00 94.31 95 CYS A CA 1
ATOM 745 C C . CYS A 1 95 ? 15.062 -5.370 -1.891 1.00 94.31 95 CYS A C 1
ATOM 747 O O . CYS A 1 95 ? 14.797 -6.442 -1.354 1.00 94.31 95 CYS A O 1
ATOM 749 N N . GLY A 1 96 ? 15.001 -5.218 -3.218 1.00 95.62 96 GLY A N 1
ATOM 750 C CA . GLY A 1 96 ? 14.696 -6.301 -4.158 1.00 95.62 96 GLY A CA 1
ATOM 751 C C . GLY A 1 96 ? 13.205 -6.604 -4.337 1.00 95.62 96 GLY A C 1
ATOM 752 O O . GLY A 1 96 ? 12.861 -7.412 -5.204 1.00 95.62 96 GLY A O 1
ATOM 753 N N . ARG A 1 97 ? 12.324 -5.943 -3.577 1.00 95.75 97 ARG A N 1
ATOM 754 C CA . ARG A 1 97 ? 10.879 -6.200 -3.579 1.00 95.75 97 ARG A CA 1
ATOM 755 C C . ARG A 1 97 ? 10.148 -5.293 -4.557 1.00 95.75 97 ARG A C 1
ATOM 757 O O . ARG A 1 97 ? 10.472 -4.113 -4.702 1.00 95.75 97 ARG A O 1
ATOM 764 N N . TRP A 1 98 ? 9.163 -5.841 -5.257 1.00 97.25 98 TRP A N 1
ATOM 765 C CA . TRP A 1 98 ? 8.293 -5.052 -6.122 1.00 97.25 98 TRP A CA 1
ATOM 766 C C . TRP A 1 98 ? 7.147 -4.432 -5.317 1.00 97.25 98 TRP A C 1
ATOM 768 O O . TRP A 1 98 ? 6.415 -5.119 -4.601 1.00 97.25 98 TRP A O 1
ATOM 778 N N . VAL A 1 99 ? 6.982 -3.117 -5.464 1.00 97.56 99 VAL A N 1
ATOM 779 C CA . VAL A 1 99 ? 6.031 -2.314 -4.694 1.00 97.56 99 VAL A CA 1
ATOM 780 C C . VAL A 1 99 ? 5.282 -1.377 -5.640 1.00 97.56 99 VAL A C 1
ATOM 782 O O . VAL A 1 99 ? 5.914 -0.684 -6.434 1.00 97.56 99 VAL A O 1
ATOM 785 N N . CYS A 1 100 ? 3.947 -1.340 -5.577 1.00 96.94 100 CYS A N 1
ATOM 786 C CA . CYS A 1 100 ? 3.159 -0.426 -6.411 1.00 96.94 100 CYS A CA 1
ATOM 787 C C . CYS A 1 100 ? 3.357 1.038 -5.984 1.00 96.94 100 CYS A C 1
ATOM 789 O O . CYS A 1 100 ? 3.792 1.314 -4.862 1.00 96.94 100 CYS A O 1
ATOM 791 N N . GLY A 1 101 ? 2.984 1.987 -6.851 1.00 95.38 101 GLY A N 1
ATOM 792 C CA . GLY A 1 101 ? 3.220 3.419 -6.618 1.00 95.38 101 GLY A CA 1
ATOM 793 C C . GLY A 1 101 ? 2.670 3.940 -5.283 1.00 95.38 101 GLY A C 1
ATOM 794 O O . GLY A 1 101 ? 3.354 4.681 -4.584 1.00 95.38 101 GLY A O 1
ATOM 795 N N . LEU A 1 102 ? 1.481 3.487 -4.868 1.00 96.62 102 LEU A N 1
ATOM 796 C CA . LEU A 1 102 ? 0.878 3.897 -3.590 1.00 96.62 102 LEU A CA 1
ATOM 797 C C . LEU A 1 102 ? 1.646 3.364 -2.375 1.00 96.62 102 LEU A C 1
ATOM 799 O O . LEU A 1 102 ? 1.861 4.082 -1.401 1.00 96.62 102 LEU A O 1
ATOM 803 N N . CYS A 1 103 ? 2.067 2.102 -2.430 1.00 97.06 103 CYS A N 1
ATOM 804 C CA . CYS A 1 103 ? 2.846 1.493 -1.359 1.00 97.06 103 CYS A CA 1
ATOM 805 C C . CYS A 1 103 ? 4.271 2.072 -1.305 1.00 97.06 103 CYS A C 1
ATOM 807 O O . CYS A 1 103 ? 4.819 2.211 -0.217 1.00 97.06 103 CYS A O 1
ATOM 809 N N . SER A 1 104 ? 4.847 2.481 -2.442 1.00 96.31 104 SER A N 1
ATOM 810 C CA . SER A 1 104 ? 6.145 3.169 -2.479 1.00 96.31 104 SER A CA 1
ATOM 811 C C . SER A 1 104 ? 6.108 4.501 -1.721 1.00 96.31 104 SER A C 1
ATOM 813 O O . SER A 1 104 ? 6.959 4.738 -0.862 1.00 96.31 104 SER A O 1
ATOM 815 N N . GLU A 1 105 ? 5.079 5.330 -1.936 1.00 96.81 105 GLU A N 1
ATOM 816 C CA . GLU A 1 105 ? 4.918 6.575 -1.170 1.00 96.81 105 GLU A CA 1
ATOM 817 C C . GLU A 1 105 ? 4.674 6.305 0.326 1.00 96.81 105 GLU A C 1
ATOM 819 O O . GLU A 1 105 ? 5.243 6.983 1.180 1.00 96.81 105 GLU A O 1
ATOM 824 N N . ALA A 1 106 ? 3.915 5.260 0.669 1.00 95.81 106 ALA A N 1
ATOM 825 C CA . ALA A 1 106 ? 3.677 4.880 2.065 1.00 95.81 106 ALA A CA 1
ATOM 826 C C . ALA A 1 106 ? 4.926 4.324 2.783 1.00 95.81 106 ALA A C 1
ATOM 828 O O . ALA A 1 106 ? 5.066 4.473 4.002 1.00 95.81 106 ALA A O 1
ATOM 829 N N . VAL A 1 107 ? 5.831 3.659 2.058 1.00 95.12 107 VAL A N 1
ATOM 830 C CA . VAL A 1 107 ? 7.144 3.236 2.577 1.00 95.12 107 VAL A CA 1
ATOM 831 C C . VAL A 1 107 ? 8.047 4.453 2.764 1.00 95.12 107 VAL A C 1
ATOM 833 O O . VAL A 1 107 ? 8.688 4.586 3.804 1.00 95.12 107 VAL A O 1
ATOM 836 N N . LYS A 1 108 ? 8.050 5.384 1.807 1.00 92.62 108 LYS A N 1
ATOM 837 C CA . LYS A 1 108 ? 8.799 6.641 1.906 1.00 92.62 108 LYS A CA 1
ATOM 838 C C . LYS A 1 108 ? 8.359 7.489 3.102 1.00 92.62 108 LYS A C 1
ATOM 840 O O . LYS A 1 108 ? 9.209 8.068 3.771 1.00 92.62 108 LYS A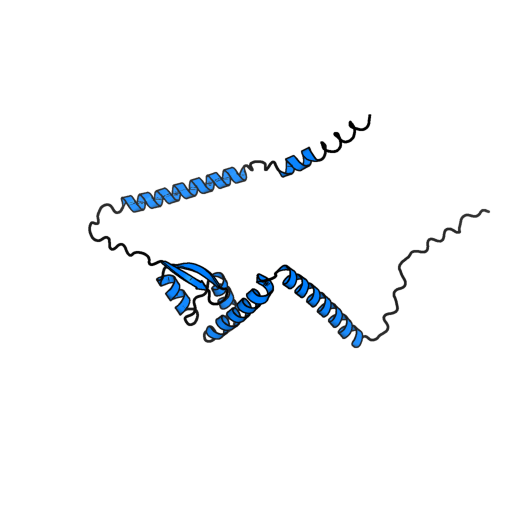 O 1
ATOM 845 N N . GLU A 1 109 ? 7.065 7.517 3.419 1.00 91.75 109 GLU A N 1
ATOM 846 C CA . GLU A 1 109 ? 6.553 8.180 4.625 1.00 91.75 109 GLU A CA 1
ATOM 847 C C . GLU A 1 109 ? 7.082 7.530 5.914 1.00 91.75 109 GLU A C 1
ATOM 849 O O . GLU A 1 109 ? 7.500 8.240 6.826 1.00 91.75 109 GLU A O 1
ATOM 854 N N . ARG A 1 110 ? 7.153 6.192 5.977 1.00 87.19 110 ARG A N 1
ATOM 855 C CA . ARG A 1 110 ? 7.732 5.462 7.126 1.00 87.19 110 ARG A CA 1
ATOM 856 C C . ARG A 1 110 ? 9.220 5.737 7.331 1.00 87.19 110 ARG A C 1
ATOM 858 O O . ARG A 1 110 ? 9.711 5.602 8.445 1.00 87.19 110 ARG A O 1
ATOM 865 N N . LEU A 1 111 ? 9.926 6.119 6.270 1.00 87.69 111 LEU A N 1
ATOM 866 C CA . LEU A 1 111 ? 11.337 6.496 6.327 1.00 87.69 111 LEU A CA 1
ATOM 867 C C . LEU A 1 111 ? 11.560 7.938 6.778 1.00 87.69 111 LEU A C 1
ATOM 869 O O . LEU A 1 111 ? 12.700 8.314 7.054 1.00 87.69 111 LEU A O 1
ATOM 873 N N . ASN A 1 112 ? 10.512 8.761 6.853 1.00 83.00 112 ASN A N 1
ATOM 874 C CA . ASN A 1 112 ? 10.658 10.153 7.243 1.00 83.00 112 ASN A CA 1
ATOM 875 C C . ASN A 1 112 ? 11.143 10.248 8.701 1.00 83.00 112 ASN A C 1
ATOM 877 O O . ASN A 1 112 ? 10.410 9.931 9.635 1.00 83.00 112 ASN A O 1
ATOM 881 N N . GLY A 1 113 ? 12.396 10.672 8.888 1.00 75.31 113 GLY A N 1
ATOM 882 C CA . GLY A 1 113 ? 13.065 10.723 10.193 1.00 75.31 113 GLY A CA 1
ATOM 883 C C . GLY A 1 113 ? 13.876 9.473 10.567 1.00 75.31 113 GLY A C 1
ATOM 884 O O . GLY A 1 113 ? 14.480 9.462 11.638 1.00 75.31 113 GLY A O 1
ATOM 885 N N . ALA A 1 114 ? 13.936 8.453 9.703 1.00 77.69 114 ALA A N 1
ATOM 886 C CA . ALA A 1 114 ? 14.742 7.248 9.899 1.00 77.69 114 ALA A CA 1
ATOM 887 C C . ALA A 1 114 ? 16.040 7.274 9.058 1.00 77.69 114 ALA A C 1
ATOM 889 O O . ALA A 1 114 ? 16.088 7.918 8.006 1.00 77.69 114 ALA A O 1
ATOM 890 N N . PRO A 1 115 ? 17.110 6.570 9.479 1.00 76.88 115 PRO A N 1
ATOM 891 C CA . PRO A 1 115 ? 18.308 6.405 8.659 1.00 76.88 115 PRO A CA 1
ATOM 892 C C . PRO A 1 115 ? 18.004 5.686 7.329 1.00 76.88 115 PRO A C 1
ATOM 894 O O . PRO A 1 115 ? 17.137 4.815 7.301 1.00 76.88 115 PRO A O 1
ATOM 897 N N . PRO A 1 116 ? 18.767 5.930 6.244 1.00 66.69 116 PRO A N 1
ATOM 898 C CA . PRO A 1 116 ? 18.594 5.233 4.959 1.00 66.69 116 PRO A CA 1
ATOM 899 C C . PRO A 1 116 ? 18.686 3.699 5.043 1.00 66.69 116 PRO A C 1
ATOM 901 O O . PRO A 1 116 ? 18.108 2.998 4.217 1.00 66.69 116 PRO A O 1
ATOM 904 N N . ALA A 1 117 ? 19.383 3.176 6.059 1.00 73.50 117 ALA A N 1
ATOM 905 C CA . ALA A 1 117 ? 19.471 1.744 6.345 1.00 73.50 117 ALA A CA 1
ATOM 906 C C . ALA A 1 117 ? 18.132 1.120 6.797 1.00 73.50 117 ALA A C 1
ATOM 908 O O . ALA A 1 117 ? 18.005 -0.097 6.796 1.00 73.50 117 ALA A O 1
ATOM 909 N N . ALA A 1 118 ? 17.122 1.931 7.129 1.00 88.94 118 ALA A N 1
ATOM 910 C CA . ALA A 1 118 ? 15.810 1.473 7.583 1.00 88.94 118 ALA A CA 1
ATOM 911 C C . ALA A 1 118 ? 14.847 1.091 6.438 1.00 88.94 118 ALA A C 1
ATOM 913 O O . ALA A 1 118 ? 13.672 0.848 6.694 1.00 88.94 118 ALA A O 1
ATOM 914 N N . MET A 1 119 ? 15.296 1.054 5.172 1.00 93.31 119 MET A N 1
ATOM 915 C CA . MET A 1 119 ? 14.438 0.712 4.022 1.00 93.31 119 MET A CA 1
ATOM 916 C C . MET A 1 119 ? 13.787 -0.667 4.171 1.00 93.31 119 MET A C 1
ATOM 918 O O . MET A 1 119 ? 12.583 -0.805 3.970 1.00 93.31 119 MET A O 1
ATOM 922 N N . GLU A 1 120 ? 14.563 -1.681 4.551 1.00 94.00 120 GLU A N 1
ATOM 923 C CA . GLU A 1 120 ? 14.050 -3.037 4.761 1.00 94.00 120 GLU A CA 1
ATOM 924 C C . GLU A 1 120 ? 12.996 -3.083 5.873 1.00 94.00 120 GLU A C 1
ATOM 926 O O . GLU A 1 120 ? 11.926 -3.669 5.681 1.00 94.00 120 GLU A O 1
ATOM 931 N N . ASP A 1 121 ? 13.253 -2.404 6.991 1.00 93.69 121 ASP A N 1
ATOM 932 C CA . ASP A 1 121 ? 12.312 -2.302 8.109 1.00 93.69 121 ASP A CA 1
ATOM 933 C C . ASP A 1 121 ? 11.034 -1.558 7.701 1.00 93.69 121 ASP A C 1
ATOM 935 O O . ASP A 1 121 ? 9.926 -1.994 8.015 1.00 93.69 121 ASP A O 1
ATOM 939 N N . ALA A 1 122 ? 11.160 -0.467 6.943 1.00 94.94 122 ALA A N 1
ATOM 940 C CA . ALA A 1 122 ? 10.026 0.313 6.458 1.00 94.94 122 ALA A CA 1
ATOM 941 C C . ALA A 1 122 ? 9.147 -0.491 5.488 1.00 94.94 122 ALA A C 1
ATOM 943 O O . ALA A 1 122 ? 7.918 -0.471 5.614 1.00 94.94 122 ALA A O 1
ATOM 944 N N . VAL A 1 123 ? 9.761 -1.227 4.554 1.00 95.62 123 VAL A N 1
ATOM 945 C CA . VAL A 1 123 ? 9.047 -2.134 3.642 1.00 95.62 123 VAL A CA 1
ATOM 946 C C . VAL A 1 123 ? 8.364 -3.247 4.434 1.00 95.62 123 VAL A C 1
ATOM 948 O O . VAL A 1 123 ? 7.182 -3.503 4.219 1.00 95.62 123 VAL A O 1
ATOM 951 N N . THR A 1 124 ? 9.059 -3.867 5.388 1.00 95.12 124 THR A N 1
ATOM 952 C CA . THR A 1 124 ? 8.527 -4.978 6.195 1.00 95.12 124 THR A CA 1
ATOM 953 C C . THR A 1 124 ? 7.359 -4.528 7.075 1.00 95.12 124 THR A C 1
ATOM 955 O O . THR A 1 124 ? 6.284 -5.123 7.021 1.00 95.12 124 THR A O 1
ATOM 958 N N . SER A 1 125 ? 7.497 -3.397 7.771 1.00 94.75 125 SER A N 1
ATOM 959 C CA . SER A 1 125 ? 6.409 -2.772 8.533 1.00 94.75 125 SER A CA 1
ATOM 960 C C . SER A 1 125 ? 5.202 -2.430 7.649 1.00 94.75 125 SER A C 1
ATOM 962 O O . SER A 1 125 ? 4.046 -2.586 8.054 1.00 94.75 125 SER A O 1
ATOM 964 N N . HIS A 1 126 ? 5.436 -1.963 6.417 1.00 96.88 126 HIS A N 1
ATOM 965 C CA . HIS A 1 126 ? 4.343 -1.696 5.488 1.00 96.88 126 HIS A CA 1
ATOM 966 C C . HIS A 1 126 ? 3.661 -2.981 5.000 1.00 96.88 126 HIS A C 1
ATOM 968 O O . HIS A 1 126 ? 2.433 -3.011 4.909 1.00 96.88 126 HIS A O 1
ATOM 974 N N . MET A 1 127 ? 4.420 -4.050 4.743 1.00 96.56 127 MET A N 1
ATOM 975 C CA . MET A 1 127 ? 3.869 -5.362 4.386 1.00 96.56 127 MET A CA 1
ATOM 976 C C . MET A 1 127 ? 2.966 -5.907 5.495 1.00 96.56 127 MET A C 1
ATOM 978 O O . MET A 1 127 ? 1.842 -6.307 5.204 1.00 96.56 127 MET A O 1
ATOM 982 N N . GLU A 1 128 ? 3.396 -5.856 6.757 1.00 96.62 128 GLU A N 1
ATOM 983 C CA . GLU A 1 128 ? 2.575 -6.272 7.905 1.00 96.62 128 GLU A CA 1
ATOM 984 C C . GLU A 1 128 ? 1.275 -5.464 8.002 1.00 96.62 128 GLU A C 1
ATOM 986 O O . GLU A 1 128 ? 0.185 -6.021 8.165 1.00 96.62 128 GLU A O 1
ATOM 991 N N . PHE A 1 129 ? 1.368 -4.142 7.824 1.00 96.25 129 PHE A N 1
ATOM 992 C CA . PHE A 1 129 ? 0.195 -3.275 7.779 1.00 96.25 129 PHE A CA 1
ATOM 993 C C . PHE A 1 129 ? -0.766 -3.677 6.654 1.00 96.25 129 PHE A C 1
ATOM 995 O O . PHE A 1 129 ? -1.970 -3.799 6.891 1.00 96.25 129 PHE A O 1
ATOM 1002 N N . CYS A 1 130 ? -0.257 -3.906 5.441 1.00 97.25 130 CYS A N 1
ATOM 1003 C CA . CYS A 1 130 ? -1.075 -4.319 4.306 1.00 97.25 130 CYS A CA 1
ATOM 1004 C C . CYS A 1 130 ? -1.680 -5.712 4.501 1.00 97.25 130 CYS A C 1
ATOM 1006 O O . CYS A 1 130 ? -2.846 -5.900 4.160 1.00 97.25 130 CYS A O 1
ATOM 1008 N N . GLN A 1 131 ? -0.952 -6.663 5.090 1.00 96.31 131 GLN A N 1
ATOM 1009 C CA . GLN A 1 131 ? -1.474 -7.990 5.425 1.00 96.31 131 GLN A CA 1
ATOM 1010 C C . GLN A 1 131 ? -2.636 -7.891 6.417 1.00 96.31 131 GLN A C 1
ATOM 1012 O O . GLN A 1 131 ? -3.698 -8.463 6.167 1.00 96.31 131 GLN A O 1
ATOM 1017 N N . ASN A 1 132 ? -2.482 -7.106 7.488 1.00 95.81 132 ASN A N 1
ATOM 1018 C CA . ASN A 1 132 ? -3.556 -6.859 8.447 1.00 95.81 132 ASN A CA 1
ATOM 1019 C C . ASN A 1 132 ? -4.742 -6.126 7.802 1.00 95.81 132 ASN A C 1
ATOM 1021 O O . ASN A 1 132 ? -5.898 -6.490 8.015 1.00 95.81 132 ASN A O 1
ATOM 1025 N N . PHE A 1 133 ? -4.481 -5.106 6.982 1.00 96.00 133 PHE A N 1
ATOM 1026 C CA . PHE A 1 133 ? -5.529 -4.385 6.260 1.00 96.00 133 PHE A CA 1
ATOM 1027 C C . PHE A 1 133 ? -6.291 -5.310 5.310 1.00 96.00 133 PHE A C 1
ATOM 1029 O O . PHE A 1 133 ? -7.520 -5.246 5.242 1.00 96.00 133 PHE A O 1
ATOM 1036 N N . ASN A 1 134 ? -5.578 -6.196 4.616 1.00 94.88 134 ASN A N 1
ATOM 1037 C CA . ASN A 1 134 ? -6.168 -7.157 3.704 1.00 94.88 134 ASN A CA 1
ATOM 1038 C C . ASN A 1 134 ? -7.028 -8.164 4.466 1.00 94.88 134 ASN A C 1
ATOM 1040 O O . ASN A 1 134 ? -8.190 -8.305 4.106 1.00 94.88 134 ASN A O 1
ATOM 1044 N N . SER A 1 135 ? -6.527 -8.767 5.549 1.00 95.06 135 SER A N 1
ATOM 1045 C CA . SER A 1 135 ? -7.241 -9.785 6.339 1.00 95.06 135 SER A CA 1
ATOM 1046 C C . SER A 1 135 ? -8.379 -9.248 7.216 1.00 95.06 135 SE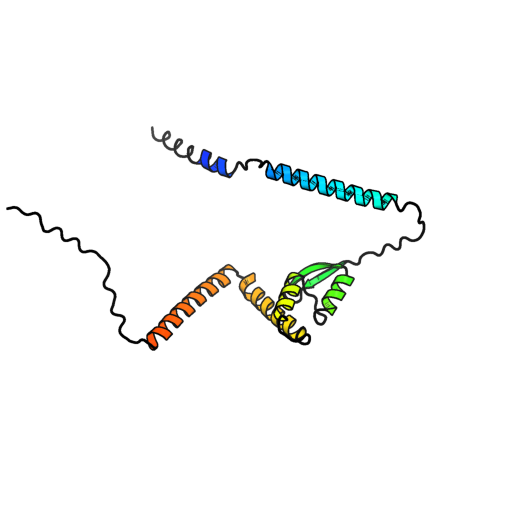R A C 1
ATOM 1048 O O . SER A 1 135 ? -9.211 -10.021 7.684 1.00 95.06 135 SER A O 1
ATOM 1050 N N . THR A 1 136 ? -8.457 -7.935 7.438 1.00 94.12 136 THR A N 1
ATOM 1051 C CA . THR A 1 136 ? -9.511 -7.329 8.268 1.00 94.12 136 THR A CA 1
ATOM 1052 C C . THR A 1 136 ? -10.391 -6.381 7.460 1.00 94.12 136 THR A C 1
ATOM 1054 O O . THR A 1 136 ? -11.570 -6.647 7.222 1.00 94.12 136 THR A O 1
ATOM 1057 N N . THR A 1 137 ? -9.819 -5.269 7.008 1.00 96.12 137 THR A N 1
ATOM 1058 C CA . THR A 1 137 ? -10.564 -4.141 6.449 1.00 96.12 137 THR A CA 1
ATOM 1059 C C . THR A 1 137 ? -10.996 -4.378 5.011 1.00 96.12 137 THR A C 1
ATOM 1061 O O . THR A 1 137 ? -12.151 -4.095 4.697 1.00 96.12 137 THR A O 1
ATOM 1064 N N . ARG A 1 138 ? -10.140 -4.937 4.142 1.00 94.38 138 ARG A N 1
ATOM 1065 C CA . ARG A 1 138 ? -10.577 -5.308 2.784 1.00 94.38 138 ARG A CA 1
ATOM 1066 C C . ARG A 1 138 ? -11.559 -6.469 2.799 1.00 94.38 138 ARG A C 1
ATOM 1068 O O . ARG A 1 138 ? -12.546 -6.400 2.074 1.00 94.38 138 ARG A O 1
ATOM 1075 N N . LEU A 1 139 ? -11.302 -7.509 3.603 1.00 95.94 139 LEU A N 1
ATOM 1076 C CA . LEU A 1 139 ? -12.184 -8.680 3.663 1.00 95.94 139 LEU A CA 1
ATOM 1077 C C . LEU A 1 139 ? -13.600 -8.310 4.118 1.00 95.94 139 LEU A C 1
ATOM 1079 O O . LEU A 1 139 ? -14.573 -8.798 3.545 1.00 95.94 139 LEU A O 1
ATOM 1083 N N . ASN A 1 140 ? -13.740 -7.458 5.140 1.00 96.75 140 ASN A N 1
ATOM 1084 C CA . ASN A 1 140 ? -15.054 -7.039 5.617 1.00 96.75 140 ASN A CA 1
ATOM 1085 C C . ASN A 1 140 ? -15.052 -5.584 6.125 1.00 96.75 140 ASN A C 1
ATOM 1087 O O . ASN A 1 140 ? -14.977 -5.342 7.336 1.00 96.75 140 ASN A O 1
ATOM 1091 N N . PRO A 1 141 ? -15.193 -4.590 5.227 1.00 96.69 141 PRO A N 1
ATOM 1092 C CA . PRO A 1 141 ? -15.092 -3.178 5.597 1.00 96.69 141 PRO A CA 1
ATOM 1093 C C . PRO A 1 141 ? -16.202 -2.735 6.559 1.00 96.69 141 PRO A C 1
ATOM 1095 O O . PRO A 1 141 ? -15.970 -1.894 7.425 1.00 96.69 141 PRO A O 1
ATOM 1098 N N . LYS A 1 142 ? -17.398 -3.336 6.469 1.00 97.69 142 LYS A N 1
ATOM 1099 C CA . LYS A 1 142 ? -18.516 -3.054 7.386 1.00 97.69 142 LYS A CA 1
ATOM 1100 C C . LYS A 1 142 ? -18.215 -3.541 8.804 1.00 97.69 142 LYS A C 1
ATOM 1102 O O . LYS A 1 142 ? -18.424 -2.797 9.764 1.00 97.69 142 LYS A O 1
ATOM 1107 N N . LEU A 1 143 ? -17.711 -4.769 8.942 1.00 96.81 143 LEU A N 1
ATOM 1108 C CA . LEU A 1 143 ? -17.327 -5.319 10.240 1.00 96.81 143 LEU A CA 1
ATOM 1109 C C . LEU A 1 143 ? -16.150 -4.541 10.834 1.00 96.81 143 LEU A C 1
ATOM 1111 O O . LEU A 1 143 ? -16.229 -4.167 12.003 1.00 96.81 143 LEU A O 1
ATOM 1115 N N . SER A 1 144 ? -15.127 -4.235 10.028 1.00 97.12 144 SER A N 1
ATOM 1116 C CA . SER A 1 144 ? -13.982 -3.407 10.431 1.00 97.12 144 SER A CA 1
ATOM 1117 C C . SER A 1 144 ? -14.436 -2.043 10.968 1.00 97.12 144 SER A C 1
ATOM 1119 O O . SER A 1 144 ? -14.105 -1.685 12.099 1.00 97.12 144 SER A O 1
ATOM 1121 N N . LEU A 1 145 ? -15.317 -1.340 10.243 1.00 97.25 145 LEU A N 1
ATOM 1122 C CA . LEU A 1 145 ? -15.892 -0.070 10.694 1.00 97.25 145 LEU A CA 1
ATOM 1123 C C . LEU A 1 145 ? -16.672 -0.217 12.008 1.00 97.25 145 LEU A C 1
ATOM 1125 O O . LEU A 1 145 ? -16.453 0.550 12.945 1.00 97.25 145 LEU A O 1
ATOM 1129 N N . SER A 1 146 ? -17.555 -1.214 12.112 1.00 98.00 146 SER A N 1
ATOM 1130 C CA . SER A 1 146 ? -18.327 -1.446 13.342 1.00 98.00 146 SER A CA 1
ATOM 1131 C C . SER A 1 146 ? -17.428 -1.792 14.540 1.00 98.00 146 SER A C 1
ATOM 1133 O O . SER A 1 146 ? -17.695 -1.371 15.667 1.00 98.00 146 SER A O 1
ATOM 1135 N N . GLY A 1 147 ? -16.334 -2.521 14.296 1.00 97.00 147 GLY A N 1
ATOM 1136 C CA . GLY A 1 147 ? -15.291 -2.815 15.272 1.00 97.00 147 GLY A CA 1
ATOM 1137 C C . GLY A 1 147 ? -14.600 -1.544 15.742 1.00 97.00 147 GLY A C 1
ATOM 1138 O O . GLY A 1 147 ? -14.584 -1.282 16.942 1.00 97.00 147 GLY A O 1
ATOM 1139 N N . ALA A 1 148 ? -14.158 -0.702 14.808 1.00 97.25 148 ALA A N 1
ATOM 1140 C CA . ALA A 1 148 ? -13.532 0.577 15.119 1.00 97.25 148 ALA A CA 1
ATOM 1141 C C . ALA A 1 148 ? -14.461 1.498 15.930 1.00 97.25 148 ALA A C 1
ATOM 1143 O O . ALA A 1 148 ? -14.037 2.061 16.939 1.00 97.25 148 ALA A O 1
ATOM 1144 N N . MET A 1 149 ? -15.742 1.605 15.554 1.00 98.06 149 MET A N 1
ATOM 1145 C CA . MET A 1 149 ? -16.739 2.380 16.310 1.00 98.06 149 MET A CA 1
ATOM 1146 C C . MET A 1 149 ? -16.910 1.858 17.741 1.00 98.06 149 MET A C 1
ATOM 1148 O O . MET A 1 149 ? -16.955 2.639 18.695 1.00 98.06 149 MET A O 1
ATOM 1152 N N . ARG A 1 150 ? -16.966 0.533 17.908 1.00 97.50 150 ARG A N 1
ATOM 1153 C CA . ARG A 1 150 ? -17.026 -0.118 19.222 1.00 97.50 150 ARG A CA 1
ATOM 1154 C C . ARG A 1 150 ? -15.775 0.164 20.051 1.00 97.50 150 ARG A C 1
ATOM 1156 O O . ARG A 1 150 ? -15.904 0.453 21.238 1.00 97.50 150 ARG A O 1
ATOM 1163 N N . ASP A 1 151 ? -14.591 0.111 19.454 1.00 96.88 151 ASP A N 1
ATOM 1164 C CA . ASP A 1 151 ? -13.339 0.370 20.166 1.00 96.88 151 ASP A CA 1
ATOM 1165 C C . ASP A 1 151 ? -13.210 1.840 20.575 1.00 96.88 151 ASP A C 1
ATOM 1167 O O . ASP A 1 151 ? -12.745 2.128 21.677 1.00 96.88 151 ASP A O 1
ATOM 1171 N N . ILE A 1 152 ? -13.694 2.771 19.745 1.00 96.75 152 ILE A N 1
ATOM 1172 C CA . ILE A 1 152 ? -13.821 4.188 20.115 1.00 96.75 152 ILE A CA 1
ATOM 1173 C C . ILE A 1 152 ? -14.731 4.326 21.341 1.00 96.75 152 ILE A C 1
ATOM 1175 O O . ILE A 1 152 ? -14.317 4.910 22.340 1.00 96.75 152 ILE A O 1
ATOM 1179 N N . ALA A 1 153 ? -15.932 3.740 21.310 1.00 96.31 153 ALA A N 1
ATOM 1180 C CA . ALA A 1 153 ? -16.872 3.813 22.428 1.00 96.31 153 ALA A CA 1
ATOM 1181 C C . ALA A 1 153 ? -16.299 3.213 23.727 1.00 96.31 153 ALA A C 1
ATOM 1183 O O . ALA A 1 153 ? -16.466 3.805 24.798 1.00 96.31 153 ALA A O 1
ATOM 1184 N N . LYS A 1 154 ? -15.585 2.079 23.632 1.00 96.19 154 LYS A N 1
ATOM 1185 C CA . LYS A 1 154 ? -14.877 1.450 24.760 1.00 96.19 154 LYS A CA 1
ATOM 1186 C C . LYS A 1 154 ? -13.806 2.373 25.338 1.00 96.19 154 LYS A C 1
ATOM 1188 O O . LYS A 1 154 ? -13.876 2.701 26.520 1.00 96.19 154 LYS A O 1
ATOM 1193 N N . ARG A 1 155 ? -12.892 2.888 24.504 1.00 95.31 155 ARG A N 1
ATOM 1194 C CA . ARG A 1 155 ? -11.844 3.832 24.939 1.00 95.31 155 ARG A CA 1
ATOM 1195 C C . ARG A 1 155 ? -12.432 5.082 25.601 1.00 95.31 155 ARG A C 1
ATOM 1197 O O . ARG A 1 155 ? -11.937 5.521 26.637 1.00 95.31 155 ARG A O 1
ATOM 1204 N N . SER A 1 156 ? -13.524 5.627 25.060 1.00 93.81 156 SER A N 1
ATOM 1205 C CA . SER A 1 156 ? -14.227 6.774 25.654 1.00 93.81 156 SER A CA 1
ATOM 1206 C C . SER A 1 156 ? -14.910 6.451 26.987 1.00 93.81 156 SER A C 1
ATOM 1208 O O . SER A 1 156 ? -15.075 7.335 27.828 1.00 93.81 156 SER A O 1
ATOM 1210 N N . HIS A 1 157 ? -15.367 5.218 27.197 1.00 93.25 157 HIS A N 1
ATOM 1211 C CA . HIS A 1 157 ? -15.921 4.783 28.480 1.00 93.25 157 HIS A CA 1
ATOM 1212 C C . HIS A 1 157 ? -14.819 4.577 29.531 1.00 93.25 157 HIS A C 1
ATOM 1214 O O . HIS A 1 157 ? -14.951 5.060 30.657 1.00 93.25 157 HIS A O 1
ATOM 1220 N N . ASP A 1 158 ? -13.709 3.942 29.156 1.00 91.19 158 ASP A N 1
ATOM 1221 C CA . ASP A 1 158 ? -12.598 3.661 30.071 1.00 91.19 158 ASP A CA 1
ATOM 1222 C C . ASP A 1 158 ? -11.865 4.940 30.496 1.00 91.19 158 ASP A C 1
ATOM 1224 O O . ASP A 1 158 ? -11.565 5.112 31.677 1.00 91.19 158 ASP A O 1
ATOM 1228 N N . SER A 1 159 ? -11.692 5.903 29.585 1.00 86.81 159 SER A N 1
ATOM 1229 C CA . SER A 1 159 ? -11.163 7.236 29.913 1.00 86.81 159 SER A CA 1
ATOM 1230 C C . SER A 1 159 ? -12.028 7.972 30.954 1.00 86.81 159 SER A C 1
ATOM 1232 O O . SER A 1 159 ? -11.497 8.555 31.903 1.00 86.81 159 SER A O 1
ATOM 1234 N N . ARG A 1 160 ? -13.365 7.878 30.849 1.00 80.50 160 ARG A N 1
ATOM 1235 C CA . ARG A 1 160 ? -14.308 8.437 31.841 1.00 80.50 160 ARG A CA 1
ATOM 1236 C C . ARG A 1 160 ? -14.236 7.728 33.194 1.00 80.50 160 ARG A C 1
ATOM 1238 O O . ARG A 1 160 ? -14.391 8.362 34.232 1.00 80.50 160 ARG A O 1
ATOM 1245 N N . ARG A 1 161 ? -13.992 6.416 33.208 1.00 73.12 161 ARG A N 1
ATOM 1246 C CA . ARG A 1 161 ? -13.785 5.659 34.453 1.00 73.12 161 ARG A CA 1
ATOM 1247 C C . ARG A 1 161 ? -12.457 5.995 35.124 1.00 73.12 161 ARG A C 1
ATOM 1249 O O . ARG A 1 161 ? -12.450 6.188 36.333 1.00 73.12 161 ARG A O 1
ATOM 1256 N N . SER A 1 162 ? -11.376 6.101 34.355 1.00 69.25 162 SER A N 1
ATOM 1257 C CA . SER A 1 162 ? -10.044 6.444 34.869 1.00 69.25 162 SER A CA 1
ATOM 1258 C C . SER A 1 162 ? -9.977 7.869 35.426 1.00 69.25 162 SER A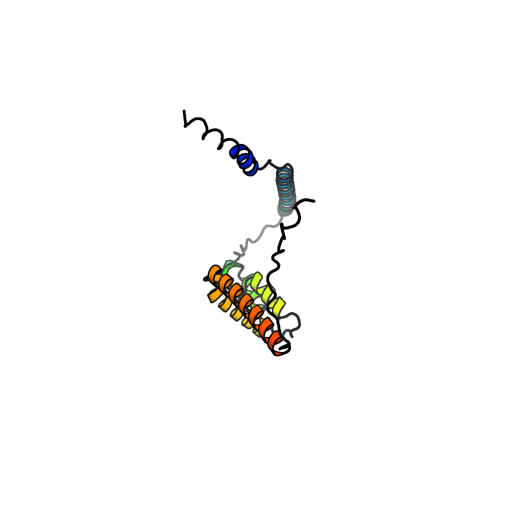 C 1
ATOM 1260 O O . SER A 1 162 ? -9.225 8.132 36.359 1.00 69.25 162 SER A O 1
ATOM 1262 N N . THR A 1 163 ? -10.761 8.795 34.873 1.00 60.34 163 THR A N 1
ATOM 1263 C CA . THR A 1 163 ? -10.915 10.144 35.435 1.00 60.34 163 THR A CA 1
ATOM 1264 C C . THR A 1 163 ? -11.803 10.115 36.680 1.00 60.34 163 THR A C 1
ATOM 1266 O O . THR A 1 163 ? -11.395 10.632 37.715 1.00 60.34 163 THR A O 1
ATOM 1269 N N . ASN A 1 164 ? -12.937 9.405 36.658 1.00 54.72 164 ASN A N 1
ATOM 1270 C CA . ASN A 1 164 ? -13.806 9.244 37.834 1.00 54.72 164 ASN A CA 1
ATOM 1271 C C . ASN A 1 164 ? -13.172 8.469 39.006 1.00 54.72 164 ASN A C 1
ATOM 1273 O O . ASN A 1 164 ? -13.621 8.637 40.137 1.00 54.72 164 ASN A O 1
ATOM 1277 N N . SER A 1 165 ? -12.146 7.639 38.782 1.00 55.03 165 SER A N 1
ATOM 1278 C CA . SER A 1 165 ? -11.404 6.977 39.867 1.00 55.03 165 SER A CA 1
ATOM 1279 C C . SER A 1 165 ? -10.399 7.899 40.563 1.00 55.03 165 SER A C 1
ATOM 1281 O O . SER A 1 165 ? -10.048 7.641 41.708 1.00 55.03 165 SER A O 1
ATOM 1283 N N . LEU A 1 166 ? -9.958 8.976 39.900 1.00 54.81 166 LEU A N 1
ATOM 1284 C CA . LEU A 1 166 ? -9.127 10.028 40.501 1.00 54.81 166 LEU A CA 1
ATOM 1285 C C . LEU A 1 166 ? -9.980 11.147 41.121 1.00 54.81 166 LEU A C 1
ATOM 1287 O O . LEU A 1 166 ? -9.551 11.784 42.078 1.00 54.81 166 LEU A O 1
ATOM 1291 N N . VAL A 1 167 ? -11.207 11.351 40.625 1.00 52.97 167 VAL A N 1
ATOM 1292 C CA . VAL A 1 167 ? -12.195 12.285 41.186 1.00 52.97 167 VAL A CA 1
ATOM 1293 C C . VAL A 1 167 ? -13.430 11.568 41.723 1.00 52.97 167 VAL A C 1
ATOM 1295 O O . VAL A 1 167 ? -14.561 11.945 41.421 1.00 52.97 167 VAL A O 1
ATOM 1298 N N . ALA A 1 168 ? -13.245 10.577 42.599 1.00 55.09 168 ALA A N 1
ATOM 1299 C CA . ALA A 1 168 ? -14.325 10.059 43.443 1.00 55.09 168 ALA A CA 1
ATOM 1300 C C . ALA A 1 168 ? -14.806 11.111 44.476 1.00 55.09 168 ALA A C 1
ATOM 1302 O O . ALA A 1 168 ? -14.964 10.833 45.658 1.00 55.09 168 ALA A O 1
ATOM 1303 N N . SER A 1 169 ? -15.080 12.330 44.016 1.00 53.94 169 SER A N 1
ATOM 1304 C CA . SER A 1 169 ? -15.921 13.333 44.642 1.00 53.94 169 SER A CA 1
ATOM 1305 C C . SER A 1 169 ? -17.273 13.285 43.930 1.00 53.94 169 SER A C 1
ATOM 1307 O O . SER A 1 169 ? -17.477 13.911 42.898 1.00 53.94 169 SER A O 1
ATOM 1309 N N . LYS A 1 170 ? -18.182 12.474 44.488 1.00 56.62 170 LYS A N 1
ATOM 1310 C CA . LYS A 1 170 ? -19.653 12.564 44.382 1.00 56.62 170 LYS A CA 1
ATOM 1311 C C . LYS A 1 170 ? -20.211 13.198 43.093 1.00 56.62 170 LYS A C 1
ATOM 1313 O O . LYS A 1 170 ? -20.590 14.366 43.086 1.00 56.62 170 LYS A O 1
ATOM 1318 N N . ILE A 1 171 ? -20.444 12.390 42.058 1.00 58.12 171 ILE A N 1
ATOM 1319 C CA . ILE A 1 171 ? -21.435 12.750 41.033 1.00 58.12 171 ILE A CA 1
ATOM 1320 C C . ILE A 1 171 ? -22.820 12.490 41.637 1.00 58.12 171 ILE A C 1
ATOM 1322 O O . ILE A 1 171 ? -23.326 11.366 41.639 1.00 58.12 171 ILE A O 1
ATOM 1326 N N . GLY A 1 172 ? -23.410 13.536 42.219 1.00 55.81 172 GLY A N 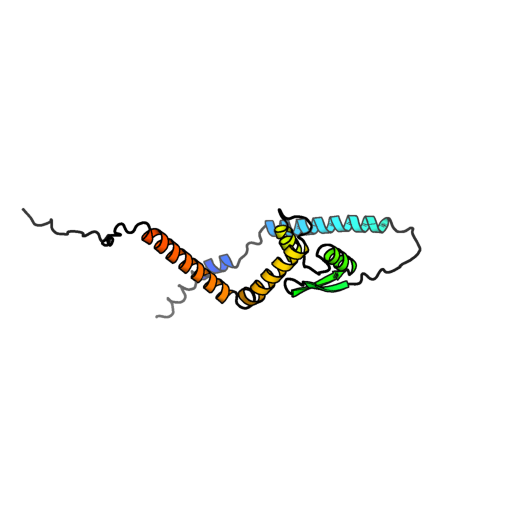1
ATOM 1327 C CA . GLY A 1 172 ? -24.827 13.553 42.564 1.00 55.81 172 GLY A CA 1
ATOM 1328 C C . GLY A 1 172 ? -25.655 13.360 41.296 1.00 55.81 172 GLY A C 1
ATOM 1329 O O . GLY A 1 172 ? -25.396 14.001 40.280 1.00 55.81 172 GLY A O 1
ATOM 1330 N N . ARG A 1 173 ? -26.633 12.450 41.346 1.00 55.59 173 ARG A N 1
ATOM 1331 C CA . ARG A 1 173 ? -27.633 12.261 40.287 1.00 55.59 173 ARG A CA 1
ATOM 1332 C C . ARG A 1 173 ? -28.219 13.625 39.915 1.00 55.59 173 ARG A C 1
ATOM 1334 O O . ARG A 1 173 ? -28.900 14.226 40.741 1.00 55.59 173 ARG A O 1
ATOM 1341 N N . SER A 1 174 ? -27.970 14.104 38.698 1.00 54.00 174 SER A N 1
ATOM 1342 C CA . SER A 1 174 ? -28.662 15.274 38.159 1.00 54.00 174 SER A CA 1
ATOM 1343 C C . SER A 1 174 ? -30.148 14.934 38.083 1.00 54.00 174 SER A C 1
ATOM 1345 O O . SER A 1 174 ? -30.569 14.101 37.280 1.00 54.00 174 SER A O 1
ATOM 1347 N N . THR A 1 175 ? -30.933 15.514 38.985 1.00 54.75 175 THR A N 1
ATOM 1348 C CA . THR A 1 175 ? -32.388 15.482 38.918 1.00 54.75 175 THR A CA 1
ATOM 1349 C C . THR A 1 175 ? -32.814 16.142 37.609 1.00 54.75 175 THR A C 1
ATOM 1351 O O . THR A 1 175 ? -32.275 17.170 37.207 1.00 54.75 175 THR A O 1
ATOM 1354 N N . SER A 1 176 ? -33.730 15.485 36.901 1.00 63.84 176 SER A N 1
ATOM 1355 C CA . SER A 1 176 ? -34.205 15.877 35.577 1.00 63.84 176 SER A CA 1
ATOM 1356 C C . SER A 1 176 ? -34.615 17.350 35.524 1.00 63.84 176 SER A C 1
ATOM 1358 O O . SER A 1 176 ? -35.421 17.792 36.344 1.00 63.84 176 SER A O 1
ATOM 1360 N N . CYS A 1 177 ? -34.143 18.074 34.511 1.00 56.41 177 CYS A N 1
ATOM 1361 C CA . CYS A 1 177 ? -34.662 19.383 34.131 1.00 56.41 177 CYS A CA 1
ATOM 1362 C C . CYS A 1 177 ? -36.080 19.225 33.553 1.00 56.41 177 CYS A C 1
ATOM 1364 O O . CYS A 1 177 ? -36.274 19.267 32.342 1.00 56.41 177 CYS A O 1
ATOM 1366 N N . VAL A 1 178 ? -37.069 18.996 34.414 1.00 61.47 178 VAL A N 1
ATOM 1367 C CA . VAL A 1 178 ? -38.487 19.140 34.073 1.00 61.47 178 VAL A CA 1
ATOM 1368 C C . VAL A 1 178 ? -38.970 20.393 34.797 1.00 61.47 178 VAL A C 1
ATOM 1370 O O . VAL A 1 178 ? -39.062 20.372 36.027 1.00 61.47 178 VAL A O 1
ATOM 1373 N N . PRO A 1 179 ? -39.248 21.502 34.090 1.00 55.09 179 PRO A N 1
ATOM 1374 C CA . PRO A 1 179 ? -39.873 22.663 34.705 1.00 55.09 179 PRO A CA 1
ATOM 1375 C C . PRO A 1 179 ? -41.255 22.253 35.230 1.00 55.09 179 PRO A C 1
ATOM 1377 O O . PRO A 1 179 ? -42.134 21.884 34.452 1.00 55.09 179 PRO A O 1
ATOM 1380 N N . LYS A 1 180 ? -41.454 22.281 36.552 1.00 57.00 180 LYS A N 1
ATOM 1381 C CA . LYS A 1 180 ? -42.791 22.165 37.148 1.00 57.00 180 LYS A CA 1
ATOM 1382 C C . LYS A 1 180 ? -43.512 23.488 36.906 1.00 57.00 180 LYS A C 1
ATOM 1384 O O . LYS A 1 180 ? -43.213 24.485 37.554 1.00 57.00 180 LYS A O 1
ATOM 1389 N N . ILE A 1 181 ? -44.423 23.493 35.944 1.00 59.50 181 ILE A N 1
ATOM 1390 C CA . ILE A 1 181 ? -45.340 24.606 35.711 1.00 59.50 181 ILE A CA 1
ATOM 1391 C C . ILE A 1 181 ? -46.428 24.482 36.784 1.00 59.50 181 ILE A C 1
ATOM 1393 O O . ILE A 1 181 ? -47.198 23.523 36.761 1.00 59.50 181 ILE A O 1
ATOM 1397 N N . ASP A 1 182 ? -46.444 25.388 37.761 1.00 59.25 182 ASP A N 1
ATOM 1398 C CA . ASP A 1 182 ? -47.501 25.440 38.774 1.00 59.25 182 ASP A CA 1
ATOM 1399 C C . ASP A 1 182 ? -48.664 26.284 38.235 1.00 59.25 182 ASP A C 1
ATOM 1401 O O . ASP A 1 182 ? -48.527 27.489 38.024 1.00 59.25 182 ASP A O 1
ATOM 1405 N N . LEU A 1 183 ? -49.793 25.631 37.954 1.00 62.62 183 LEU A N 1
ATOM 1406 C CA . LEU A 1 183 ? -51.009 26.256 37.426 1.00 62.62 183 LEU A CA 1
ATOM 1407 C C . LEU A 1 183 ? -51.970 26.729 38.525 1.00 62.62 183 LEU A C 1
ATOM 1409 O O . LEU A 1 183 ? -53.160 26.875 38.261 1.00 62.62 183 LEU A O 1
ATOM 1413 N N . ASN A 1 184 ? -51.497 26.999 39.745 1.00 56.53 184 ASN A N 1
ATOM 1414 C CA . ASN A 1 184 ? -52.391 27.414 40.823 1.00 56.53 184 ASN A CA 1
ATOM 1415 C C . ASN A 1 184 ? -52.164 28.846 41.320 1.00 56.53 184 ASN A C 1
ATOM 1417 O O . ASN A 1 184 ? -51.845 29.073 42.483 1.00 56.53 184 ASN A O 1
ATOM 1421 N N . LYS A 1 185 ? -52.389 29.828 40.437 1.00 57.50 185 LYS A N 1
ATOM 1422 C CA . LYS A 1 185 ? -52.779 31.196 40.827 1.00 57.50 185 LYS A CA 1
ATOM 1423 C C . LYS A 1 185 ? -53.744 31.799 39.809 1.00 57.50 185 LYS A C 1
ATOM 1425 O O . LYS A 1 185 ? -53.389 32.704 39.065 1.00 57.50 185 LYS A O 1
ATOM 1430 N N . HIS A 1 186 ? -54.976 31.303 39.793 1.00 57.44 186 HIS A N 1
ATOM 1431 C CA . HIS A 1 186 ? -56.121 32.121 39.393 1.00 57.44 186 HIS A CA 1
ATOM 1432 C C . HIS A 1 186 ? -57.385 31.623 40.099 1.00 57.44 186 HIS A C 1
ATOM 1434 O O . HIS A 1 186 ? -58.227 30.935 39.533 1.00 57.44 186 HIS A O 1
ATOM 1440 N N . SER A 1 187 ? -57.518 31.995 41.367 1.00 48.91 187 SER A N 1
ATOM 1441 C CA . SER A 1 187 ? -58.804 32.014 42.056 1.00 48.91 187 SER A CA 1
ATOM 1442 C C . SER A 1 187 ? -58.898 33.324 42.830 1.00 48.91 187 SER A C 1
ATOM 1444 O O . SER A 1 187 ? -58.281 33.468 43.880 1.00 48.91 187 SER A O 1
ATOM 1446 N N . LEU A 1 188 ? -59.584 34.276 42.190 1.00 48.94 188 LEU A N 1
ATOM 1447 C CA . LEU A 1 188 ? -60.562 35.215 42.750 1.00 48.94 188 LEU A CA 1
ATOM 1448 C C . LEU A 1 188 ? -60.371 35.584 44.231 1.00 48.94 188 LEU A C 1
ATOM 1450 O O . LEU A 1 188 ? -60.629 34.742 45.084 1.00 48.94 188 LEU A O 1
ATOM 1454 N N . VAL A 1 189 ? -60.008 36.840 44.509 1.00 41.81 189 VAL A N 1
ATOM 1455 C CA . VAL A 1 189 ? -60.884 37.913 45.040 1.00 41.81 189 VAL A CA 1
ATOM 1456 C C . VAL A 1 189 ? -60.226 39.250 44.709 1.00 41.81 189 VAL A C 1
ATOM 1458 O O . VAL A 1 189 ? -58.995 39.352 44.901 1.00 41.81 189 VAL A O 1
#

Sequence (189 aa):
MKCLLLMNAINIGFKTLICVISYPQNNDERRLRKVVSDVYREIGKYIDTALQSSSSTSTVLEEDEVVVKQAECECCGLKEDFPADYIARVKGRHCGRWVCGLCSEAVKERLNGAPPAAMEDAVTSHMEFCQNFNSTTRLNPKLSLSGAMRDIAKRSHDSRRSTNSLVASKIGRSTSCVPKIDLNKHSLV

InterPro domains:
  IPR012876 Protein of unknown function DUF1677, plant [PF07911] (68-159)
  IPR012876 Protein of unknown function DUF1677, plant [PTHR33108] (55-183)

Organism: Hibiscus syriacus (NCBI:txid106335)